Protein AF-A0A7W1APU7-F1 (afdb_monomer_lite)

Structure (mmCIF, N/CA/C/O backbone):
data_AF-A0A7W1APU7-F1
#
_entry.id   AF-A0A7W1APU7-F1
#
loop_
_atom_site.group_PDB
_atom_site.id
_atom_site.type_symbol
_atom_site.label_atom_id
_atom_site.label_alt_id
_atom_site.label_comp_id
_atom_site.label_asym_id
_atom_site.label_entity_id
_atom_site.label_seq_id
_atom_site.pdbx_PDB_ins_code
_atom_site.Cartn_x
_atom_site.Cartn_y
_atom_site.Cartn_z
_atom_site.occupancy
_atom_site.B_iso_or_equiv
_atom_site.auth_seq_id
_atom_site.auth_comp_id
_atom_site.auth_asym_id
_atom_site.auth_atom_id
_atom_site.pdbx_PDB_model_num
ATOM 1 N N . THR A 1 1 ? -21.336 -10.350 -7.969 1.00 40.56 1 THR A N 1
ATOM 2 C CA . THR A 1 1 ? -19.886 -10.141 -8.127 1.00 40.56 1 THR A CA 1
ATOM 3 C C . THR A 1 1 ? -19.342 -9.948 -6.735 1.00 40.56 1 THR A C 1
ATOM 5 O O . THR A 1 1 ? -19.760 -9.001 -6.082 1.00 40.56 1 THR A O 1
ATOM 8 N N . GLU A 1 2 ? -18.568 -10.897 -6.208 1.00 47.59 2 GLU A N 1
ATOM 9 C CA . GLU A 1 2 ? -17.884 -10.678 -4.927 1.00 47.59 2 GLU A CA 1
ATOM 10 C C . GLU A 1 2 ? -16.915 -9.515 -5.140 1.00 47.59 2 GLU A C 1
ATOM 12 O O . GLU A 1 2 ? -16.011 -9.612 -5.967 1.00 47.59 2 GLU A O 1
ATOM 17 N N . LEU A 1 3 ? -17.172 -8.385 -4.478 1.00 67.06 3 LEU A N 1
ATOM 18 C CA . LEU A 1 3 ? -16.248 -7.259 -4.493 1.00 67.06 3 LEU A CA 1
ATOM 19 C C . LEU A 1 3 ? -14.927 -7.726 -3.883 1.00 67.06 3 LEU A C 1
ATOM 21 O O . LEU A 1 3 ? -14.914 -8.321 -2.803 1.00 67.06 3 LEU A O 1
ATOM 25 N N . LEU A 1 4 ? -13.824 -7.454 -4.581 1.00 84.56 4 LEU A N 1
ATOM 26 C CA . LEU A 1 4 ? -12.490 -7.687 -4.050 1.00 84.56 4 LEU A CA 1
ATOM 27 C C . LEU A 1 4 ? -12.357 -6.996 -2.684 1.00 84.56 4 LEU A C 1
ATOM 29 O O . LEU A 1 4 ? -12.832 -5.874 -2.497 1.00 84.56 4 LEU A O 1
ATOM 33 N N . TYR A 1 5 ? -11.718 -7.678 -1.730 1.00 92.69 5 TYR A N 1
ATOM 34 C CA . TYR A 1 5 ? -11.414 -7.125 -0.411 1.00 92.69 5 TYR A CA 1
ATOM 35 C C . TYR A 1 5 ? -10.770 -5.741 -0.554 1.00 92.69 5 TYR A C 1
ATOM 37 O O . TYR A 1 5 ? -9.733 -5.626 -1.195 1.00 92.69 5 TYR A O 1
ATOM 45 N N . SER A 1 6 ? -11.372 -4.707 0.042 1.00 94.50 6 SER A N 1
ATOM 46 C CA . SER A 1 6 ? -10.945 -3.308 -0.112 1.00 94.50 6 SER A CA 1
ATOM 47 C C . SER A 1 6 ? -9.822 -2.895 0.838 1.00 94.50 6 SER A C 1
ATOM 49 O O . SER A 1 6 ? -9.217 -1.837 0.649 1.00 94.50 6 SER A O 1
ATOM 51 N N . GLY A 1 7 ? -9.553 -3.692 1.880 1.00 96.44 7 GLY A N 1
ATOM 52 C CA . GLY A 1 7 ? -8.625 -3.313 2.947 1.00 96.44 7 GLY A CA 1
ATOM 53 C C . GLY A 1 7 ? -9.221 -2.394 4.011 1.00 96.44 7 GLY A C 1
ATOM 54 O O . GLY A 1 7 ? -8.543 -2.039 4.976 1.00 96.44 7 GLY A O 1
ATOM 55 N N . THR A 1 8 ? -10.476 -1.988 3.830 1.00 96.56 8 THR A N 1
ATOM 56 C CA . THR A 1 8 ? -11.151 -0.992 4.656 1.00 96.56 8 THR A CA 1
ATOM 57 C C . THR A 1 8 ? -12.550 -1.461 5.025 1.00 96.56 8 THR A C 1
ATOM 59 O O . THR A 1 8 ? -13.217 -2.147 4.250 1.00 96.56 8 THR A O 1
ATOM 62 N N . ARG A 1 9 ? -13.021 -1.059 6.203 1.00 96.44 9 ARG A N 1
ATOM 63 C CA . ARG A 1 9 ? -14.369 -1.350 6.677 1.00 96.44 9 ARG A CA 1
ATOM 64 C C . ARG A 1 9 ? -14.976 -0.147 7.372 1.00 96.44 9 ARG A C 1
ATOM 66 O O . ARG A 1 9 ? -14.415 0.381 8.333 1.00 96.44 9 ARG A O 1
ATOM 73 N N . GLU A 1 10 ? -16.161 0.223 6.909 1.00 96.12 10 GLU A N 1
ATOM 74 C CA . GLU A 1 10 ? -17.022 1.160 7.614 1.00 96.12 10 GLU A CA 1
ATOM 75 C C . GLU A 1 10 ? -17.604 0.500 8.857 1.00 96.12 10 GLU A C 1
ATOM 77 O O . GLU A 1 10 ? -18.174 -0.593 8.800 1.00 96.12 10 GLU A O 1
ATOM 82 N N . LEU A 1 11 ? -17.461 1.167 9.991 1.00 95.88 11 LEU A N 1
ATOM 83 C CA . LEU A 1 11 ? -18.100 0.773 11.230 1.00 95.88 11 LEU A CA 1
ATOM 84 C C . LEU A 1 11 ? -19.507 1.361 11.287 1.00 95.88 11 LEU A C 1
ATOM 86 O O . LEU A 1 11 ? -19.757 2.486 10.860 1.00 95.88 11 LEU A O 1
ATOM 90 N N . THR A 1 12 ? -20.434 0.606 11.865 1.00 93.19 12 THR A N 1
ATOM 91 C CA . THR A 1 12 ? -21.800 1.076 12.084 1.00 93.19 12 THR A CA 1
ATOM 92 C C . THR A 1 12 ? -21.844 2.148 13.176 1.00 93.19 12 THR A C 1
ATOM 94 O O . THR A 1 12 ? -21.006 2.183 14.077 1.00 93.19 12 THR A O 1
ATOM 97 N N . ALA A 1 13 ? -22.856 3.019 13.141 1.00 90.62 13 ALA A N 1
ATOM 98 C CA . ALA A 1 13 ? -22.996 4.111 14.110 1.00 90.62 13 ALA A CA 1
ATOM 99 C C . ALA A 1 13 ? -23.086 3.639 15.579 1.00 90.62 13 ALA A C 1
ATOM 101 O O . ALA A 1 13 ? -22.660 4.370 16.478 1.00 90.62 13 ALA A O 1
ATOM 102 N N . ASP A 1 14 ? -23.592 2.421 15.793 1.00 90.94 14 AS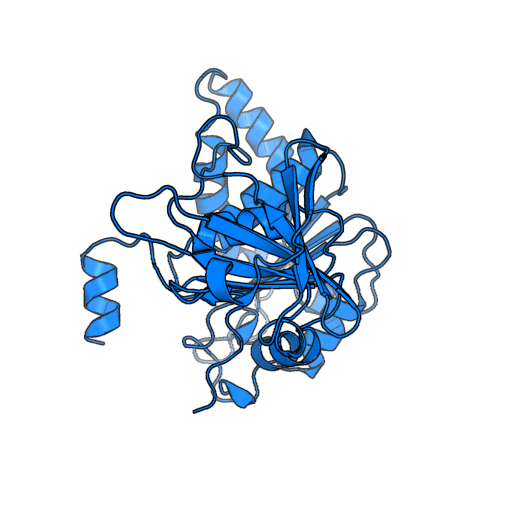P A N 1
ATOM 103 C CA . ASP A 1 14 ? -23.741 1.727 17.081 1.00 90.94 14 ASP A CA 1
ATOM 104 C C . ASP A 1 14 ? -22.519 0.859 17.453 1.00 90.94 14 ASP A C 1
ATOM 106 O O . ASP A 1 14 ? -22.588 0.011 18.348 1.00 90.94 14 ASP A O 1
ATOM 110 N N . PHE A 1 15 ? -21.386 1.033 16.761 1.00 93.12 15 PHE A N 1
ATOM 111 C CA . PHE A 1 15 ? -20.172 0.250 16.989 1.00 93.12 15 PHE A CA 1
ATOM 112 C C . PHE A 1 15 ? -19.740 0.271 18.459 1.00 93.12 15 PHE A C 1
ATOM 114 O O . PHE A 1 15 ? -19.523 -0.792 19.046 1.00 93.12 15 PHE A O 1
ATOM 121 N N . TRP A 1 16 ? -19.672 1.459 19.065 1.00 92.12 16 TRP A N 1
ATOM 122 C CA . TRP A 1 16 ? -19.268 1.616 20.462 1.00 92.12 16 TRP A CA 1
ATOM 123 C C . TRP A 1 16 ? -20.297 1.048 21.444 1.00 92.12 16 TRP A C 1
ATOM 125 O O . TRP A 1 16 ? -19.901 0.511 22.473 1.00 92.12 16 TRP A O 1
ATOM 135 N N . ASP A 1 17 ? -21.587 1.047 21.105 1.00 90.62 17 ASP A N 1
ATOM 136 C CA . ASP A 1 17 ? -22.623 0.432 21.945 1.00 90.62 17 ASP A CA 1
ATOM 137 C C . ASP A 1 17 ? -22.464 -1.096 21.991 1.00 90.62 17 ASP A C 1
ATOM 139 O O . ASP A 1 17 ? -22.604 -1.727 23.040 1.00 90.62 17 ASP A O 1
ATOM 143 N N . LYS A 1 18 ? -22.109 -1.702 20.850 1.00 90.00 18 LYS A N 1
ATOM 144 C CA . LYS A 1 18 ? -21.926 -3.156 20.708 1.00 90.00 18 LYS A CA 1
ATOM 145 C C . LYS A 1 18 ? -20.576 -3.678 21.203 1.00 90.00 18 LYS A C 1
ATOM 147 O O . LYS A 1 18 ? -20.488 -4.860 21.531 1.00 90.00 18 LYS A O 1
ATOM 152 N N . HIS A 1 19 ? -19.541 -2.836 21.228 1.00 91.44 19 HIS A N 1
ATOM 153 C CA . HIS A 1 19 ? -18.152 -3.255 21.483 1.00 91.44 19 HIS A CA 1
ATOM 154 C C . HIS A 1 19 ? -17.482 -2.531 22.662 1.00 91.44 19 HIS A C 1
ATOM 156 O O . HIS A 1 19 ? -16.390 -2.915 23.075 1.00 91.44 19 HIS A O 1
ATOM 162 N N . GLY A 1 20 ? -18.114 -1.494 23.221 1.00 83.81 20 GLY A N 1
ATOM 163 C CA . GLY A 1 20 ? -17.543 -0.665 24.286 1.00 83.81 20 GLY A CA 1
ATOM 164 C C . GLY A 1 20 ? -17.620 -1.285 25.683 1.00 83.81 20 GLY A C 1
ATOM 165 O O . GLY A 1 20 ? -16.878 -0.885 26.580 1.00 83.81 20 GLY A O 1
ATOM 166 N N . LYS A 1 21 ? -18.489 -2.283 25.902 1.00 89.12 21 LYS A N 1
ATOM 167 C CA . LYS A 1 21 ? -18.625 -2.927 27.216 1.00 89.12 21 LYS A CA 1
ATOM 168 C C . LYS A 1 21 ? -17.354 -3.705 27.569 1.00 89.12 21 LYS A C 1
ATOM 170 O O . LYS A 1 21 ? -17.052 -4.717 26.945 1.00 89.12 21 LYS A O 1
ATOM 175 N N . GLY A 1 22 ? -16.655 -3.262 28.616 1.00 86.69 22 GLY A N 1
ATOM 176 C CA . GLY A 1 22 ? -15.386 -3.864 29.043 1.00 86.69 22 GLY A CA 1
ATOM 177 C C . GLY A 1 22 ? -14.212 -3.535 28.118 1.00 86.69 22 GLY A C 1
ATOM 178 O O . GLY A 1 22 ? -13.199 -4.223 28.169 1.00 86.69 22 GLY A O 1
ATOM 179 N N . MET A 1 23 ? -14.356 -2.516 27.266 1.00 94.50 23 MET A N 1
ATOM 180 C CA . MET A 1 23 ? -13.270 -2.024 26.431 1.00 94.50 23 MET A CA 1
ATOM 181 C C . MET A 1 23 ? -12.201 -1.351 27.294 1.00 94.50 23 MET A C 1
ATOM 183 O O . MET A 1 23 ? -12.506 -0.532 28.160 1.00 94.50 23 MET A O 1
ATOM 187 N N . GLU A 1 24 ? -10.943 -1.651 26.997 1.00 96.19 24 GLU A N 1
ATOM 188 C CA . GLU A 1 24 ? -9.790 -0.973 27.581 1.00 96.19 24 GLU A CA 1
ATOM 189 C C . GLU A 1 24 ? -9.182 -0.026 26.547 1.00 96.19 24 GLU A C 1
ATOM 191 O O . GLU A 1 24 ? -9.058 -0.383 25.373 1.00 96.19 24 GLU A O 1
ATOM 196 N N . SER A 1 25 ? -8.764 1.164 26.981 1.00 96.75 25 SER A N 1
ATOM 197 C CA . SER A 1 25 ? -8.042 2.112 26.132 1.00 96.75 25 SER A CA 1
ATOM 198 C C . SER A 1 25 ? -6.825 2.687 26.836 1.00 96.75 25 SER A C 1
ATOM 200 O O . SER A 1 25 ? -6.916 3.080 28.000 1.00 96.75 25 SER A O 1
ATOM 202 N N . TRP A 1 26 ? -5.705 2.790 26.128 1.00 97.81 26 TRP A N 1
ATOM 203 C CA . TRP A 1 26 ? -4.481 3.409 26.639 1.00 97.81 26 TRP A CA 1
ATOM 204 C C . TRP A 1 26 ? -3.701 4.085 25.514 1.00 97.81 26 TRP A C 1
ATOM 206 O O . TRP A 1 26 ? -3.917 3.801 24.337 1.00 97.81 26 TRP A O 1
ATOM 216 N N . GLN A 1 27 ? -2.781 4.981 25.870 1.00 97.00 27 GLN A N 1
ATOM 217 C CA . GLN A 1 27 ? -1.882 5.626 24.916 1.00 97.00 27 GLN A CA 1
ATOM 218 C C . GLN A 1 27 ? -0.479 5.032 25.013 1.00 97.00 27 GLN A C 1
ATOM 220 O O . GLN A 1 27 ? 0.053 4.846 26.106 1.00 97.00 27 GLN A O 1
ATOM 225 N N . GLN A 1 28 ? 0.131 4.752 23.865 1.00 94.12 28 GLN A N 1
ATOM 226 C CA . GLN A 1 28 ? 1.506 4.274 23.775 1.00 94.12 28 GLN A CA 1
ATOM 227 C C . GLN A 1 28 ? 2.119 4.707 22.441 1.00 94.12 28 GLN A C 1
ATOM 229 O O . GLN A 1 28 ? 1.515 4.538 21.385 1.00 94.12 28 GLN A O 1
ATOM 234 N N . GLY A 1 29 ? 3.323 5.287 22.478 1.00 87.81 29 GLY A N 1
ATOM 235 C CA . GLY A 1 29 ? 4.055 5.666 21.261 1.00 87.81 29 GLY A CA 1
ATOM 236 C C . GLY A 1 29 ? 3.333 6.683 20.366 1.00 87.81 29 GLY A C 1
ATOM 237 O O . GLY A 1 29 ? 3.506 6.642 19.156 1.00 87.81 29 GLY A O 1
ATOM 238 N N . GLY A 1 30 ? 2.496 7.561 20.932 1.00 88.31 30 GLY A N 1
ATOM 239 C CA . GLY A 1 30 ? 1.711 8.537 20.160 1.00 88.31 30 GLY A CA 1
ATOM 240 C C . GLY A 1 30 ? 0.443 7.972 19.507 1.00 88.31 30 GLY A C 1
ATOM 241 O O . GLY A 1 30 ? -0.241 8.700 18.794 1.00 88.31 30 GLY A O 1
ATOM 242 N N . HIS A 1 31 ? 0.107 6.709 19.775 1.00 93.81 31 HIS A N 1
ATOM 243 C CA . HIS A 1 31 ? -1.127 6.067 19.331 1.00 93.81 31 HIS A CA 1
ATOM 244 C C . HIS A 1 31 ? -2.034 5.764 20.522 1.00 93.81 31 HIS A C 1
ATOM 246 O O . HIS A 1 31 ? -1.556 5.438 21.612 1.00 93.81 31 HIS A O 1
ATOM 252 N N . THR A 1 32 ? -3.344 5.816 20.300 1.00 97.00 32 THR A N 1
ATOM 253 C CA . THR A 1 32 ? -4.332 5.274 21.231 1.00 97.00 32 THR A CA 1
ATOM 254 C C . THR A 1 32 ? -4.666 3.850 20.810 1.00 97.00 32 THR A C 1
ATOM 256 O O . THR A 1 32 ? -4.951 3.583 19.642 1.00 97.00 32 THR A O 1
ATOM 259 N N . TYR A 1 33 ? -4.631 2.933 21.764 1.00 98.12 33 TYR A N 1
ATOM 260 C CA . TYR A 1 33 ? -4.998 1.540 21.581 1.00 98.12 33 TYR A CA 1
ATOM 261 C C . TYR A 1 33 ? -6.356 1.278 22.209 1.00 98.12 33 TYR A C 1
ATOM 263 O O . TYR A 1 33 ? -6.670 1.837 23.259 1.00 98.12 33 TYR A O 1
ATOM 271 N N . TYR A 1 34 ? -7.134 0.407 21.573 1.00 97.69 34 TYR A N 1
ATOM 272 C CA . TYR A 1 34 ? -8.423 -0.056 22.070 1.00 97.69 34 TYR A CA 1
ATOM 273 C C . TYR A 1 34 ? -8.443 -1.576 22.044 1.00 97.69 34 TYR A C 1
ATOM 275 O O . TYR A 1 34 ? -8.361 -2.180 20.975 1.00 97.69 34 TYR A O 1
ATOM 283 N N . ARG A 1 35 ? -8.570 -2.202 23.210 1.00 97.50 35 ARG A N 1
ATOM 284 C CA . ARG A 1 35 ? -8.853 -3.632 23.315 1.00 97.50 35 ARG A CA 1
ATOM 285 C C . ARG A 1 35 ? -10.349 -3.791 23.517 1.00 97.50 35 ARG A C 1
ATOM 287 O O . ARG A 1 35 ? -10.883 -3.341 24.527 1.00 97.50 35 ARG A O 1
ATOM 294 N N . LEU A 1 36 ? -11.018 -4.413 22.555 1.00 95.62 36 LEU A N 1
ATOM 295 C CA . LEU A 1 36 ? -12.470 -4.571 22.559 1.00 95.62 36 LEU A CA 1
ATOM 296 C C . LEU A 1 36 ? -12.878 -6.015 22.311 1.00 95.62 36 LEU A C 1
ATOM 298 O O . LEU A 1 36 ? -12.138 -6.791 21.707 1.00 95.62 36 LEU A O 1
ATOM 302 N N . ASN A 1 37 ? -14.083 -6.356 22.757 1.00 94.81 37 ASN A N 1
ATOM 303 C CA . ASN A 1 37 ? -14.733 -7.626 22.471 1.00 94.81 37 ASN A CA 1
ATOM 304 C C . ASN A 1 37 ? -16.052 -7.364 21.745 1.00 94.81 37 ASN A C 1
ATOM 306 O O . ASN A 1 37 ? -16.732 -6.383 22.040 1.00 94.81 37 ASN A O 1
ATOM 310 N N . GLY A 1 38 ? -16.440 -8.233 20.815 1.00 91.75 38 GLY A N 1
ATOM 311 C CA . GLY A 1 38 ? -17.792 -8.168 20.276 1.00 91.75 38 GLY A CA 1
ATOM 312 C C . GLY A 1 38 ? -18.030 -8.985 19.012 1.00 91.75 38 GLY A C 1
ATOM 313 O O . GLY A 1 38 ? -17.139 -9.690 18.533 1.00 91.75 38 GLY A O 1
ATOM 314 N N . PRO A 1 39 ? -19.260 -8.923 18.476 1.00 91.69 39 PRO A N 1
ATOM 315 C CA . PRO A 1 39 ? -19.702 -9.781 17.382 1.00 91.69 39 PRO A CA 1
ATOM 316 C C . PRO A 1 39 ? -18.993 -9.498 16.052 1.00 91.69 39 PRO A C 1
ATOM 318 O O . PRO A 1 39 ? -18.940 -10.392 15.213 1.00 91.69 39 PRO A O 1
ATOM 321 N N . LEU A 1 40 ? -18.434 -8.296 15.855 1.00 93.69 40 LEU A N 1
ATOM 322 C CA . LEU A 1 40 ? -17.695 -7.958 14.635 1.00 93.69 40 LEU A CA 1
ATOM 323 C C . LEU A 1 40 ? -16.317 -8.631 14.586 1.00 93.69 40 LEU A C 1
ATOM 325 O O . LEU A 1 40 ? -15.848 -8.973 13.502 1.00 93.69 40 LEU A O 1
ATOM 329 N N . VAL A 1 41 ? -15.687 -8.841 15.748 1.00 95.12 41 VAL A N 1
ATOM 330 C CA . VAL A 1 41 ? -14.277 -9.248 15.862 1.00 95.12 41 VAL A CA 1
ATOM 331 C C . VAL A 1 41 ? -13.921 -10.492 15.041 1.00 95.12 41 VAL A C 1
ATOM 333 O O . VAL A 1 41 ? -12.933 -10.422 14.314 1.00 95.12 41 VAL A O 1
ATOM 336 N N . PRO A 1 42 ? -14.701 -11.593 15.057 1.00 94.50 42 PRO A N 1
ATOM 337 C CA . PRO A 1 42 ? -14.355 -12.794 14.291 1.00 94.50 42 PRO A CA 1
ATOM 338 C C . PRO A 1 42 ? -14.318 -12.596 12.770 1.00 94.50 42 PRO A C 1
ATOM 340 O O . PRO A 1 42 ? -13.798 -13.451 12.063 1.00 94.50 42 PRO A O 1
ATOM 343 N N . SER A 1 43 ? -14.903 -11.507 12.264 1.00 94.81 43 SER A N 1
ATOM 344 C CA . SER A 1 43 ? -14.918 -11.175 10.836 1.00 94.81 43 SER A CA 1
ATOM 345 C C . SER A 1 43 ? -13.849 -10.160 10.431 1.00 94.81 43 SER A C 1
ATOM 347 O O . SER A 1 43 ? -13.751 -9.847 9.245 1.00 94.81 43 SER A O 1
ATOM 349 N N . LEU A 1 44 ? -13.106 -9.601 11.391 1.00 96.81 44 LEU A N 1
ATOM 350 C CA . LEU A 1 44 ? -12.035 -8.646 11.124 1.00 96.81 44 LEU A CA 1
ATOM 351 C C . LEU A 1 44 ? -10.798 -9.357 10.573 1.00 96.81 44 LEU A C 1
ATOM 353 O O . LEU A 1 44 ? -10.572 -10.539 10.836 1.00 96.81 44 LEU A O 1
ATOM 357 N N . LEU A 1 45 ? -9.972 -8.614 9.846 1.00 97.31 45 LEU A N 1
ATOM 358 C CA . LEU A 1 45 ? -8.677 -9.083 9.357 1.00 97.31 45 LEU A CA 1
ATOM 359 C C . LEU A 1 45 ? -7.546 -8.230 9.934 1.00 97.31 45 LEU A C 1
ATOM 361 O O . LEU A 1 45 ? -7.713 -7.036 10.170 1.00 97.31 45 LEU A O 1
ATOM 365 N N . LEU A 1 46 ? -6.372 -8.831 10.151 1.00 97.94 46 LEU A N 1
ATOM 366 C CA . LEU A 1 46 ? -5.182 -8.068 10.535 1.00 97.94 46 LEU A CA 1
ATOM 367 C C . LEU A 1 46 ? -4.848 -7.025 9.463 1.00 97.94 46 LEU A C 1
ATOM 369 O O . LEU A 1 46 ? -4.988 -7.288 8.267 1.00 97.94 46 LEU A O 1
ATOM 373 N N . ASN A 1 47 ? -4.408 -5.851 9.917 1.00 97.88 47 ASN A N 1
ATOM 374 C CA . ASN A 1 47 ? -4.131 -4.668 9.100 1.00 97.88 47 ASN A CA 1
ATOM 375 C C . ASN A 1 47 ? -5.334 -4.122 8.303 1.00 97.88 47 ASN A C 1
ATOM 377 O O . ASN A 1 47 ? -5.150 -3.223 7.484 1.00 97.88 47 ASN A O 1
ATOM 381 N N . GLU A 1 48 ? -6.559 -4.599 8.547 1.00 98.31 48 GLU A N 1
ATOM 382 C CA . GLU A 1 48 ? -7.779 -3.959 8.044 1.00 98.31 48 GLU A CA 1
ATOM 383 C C . GLU A 1 48 ? -7.931 -2.575 8.686 1.00 98.31 48 GLU A C 1
ATOM 385 O O . GLU A 1 48 ? -7.749 -2.410 9.899 1.00 98.31 48 GLU A O 1
ATOM 390 N N . PHE A 1 49 ? -8.253 -1.567 7.876 1.00 98.44 49 PHE A N 1
ATOM 391 C CA . PHE A 1 49 ? -8.560 -0.234 8.379 1.00 98.44 49 PHE A CA 1
ATOM 392 C C . PHE A 1 49 ? -10.037 -0.109 8.704 1.00 98.44 49 PHE A C 1
ATOM 394 O O . PHE A 1 49 ? -10.897 -0.361 7.865 1.00 98.44 49 PHE A O 1
ATOM 401 N N . LEU A 1 50 ? -10.325 0.344 9.913 1.00 98.19 50 LEU A N 1
ATOM 402 C CA . LEU A 1 50 ? -11.672 0.600 10.387 1.00 98.19 50 LEU A CA 1
ATOM 403 C C . LEU A 1 50 ? -11.905 2.103 10.412 1.00 98.19 50 LEU A C 1
ATOM 405 O O . LEU A 1 50 ? -11.052 2.852 10.901 1.00 98.19 50 LEU A O 1
ATOM 409 N N . TYR A 1 51 ? -13.054 2.539 9.906 1.00 97.56 51 TYR A N 1
ATOM 410 C CA . TYR A 1 51 ? -13.433 3.943 9.946 1.00 97.56 51 TYR A CA 1
ATOM 411 C C . TYR A 1 51 ? -14.861 4.145 10.427 1.00 97.56 51 TYR A C 1
ATOM 413 O O . TYR A 1 51 ? -15.755 3.371 10.100 1.00 97.56 51 TYR A O 1
ATOM 421 N N . LEU A 1 52 ? -15.067 5.207 11.197 1.00 96.44 52 LEU A N 1
ATOM 422 C CA . LEU A 1 52 ? -16.376 5.688 11.607 1.00 96.44 52 LEU A CA 1
ATOM 423 C C . LEU A 1 52 ? -16.400 7.204 11.432 1.00 96.44 52 LEU A C 1
ATOM 425 O O . LEU A 1 52 ? -15.639 7.922 12.080 1.00 96.44 52 LEU A O 1
ATOM 429 N N . GLU A 1 53 ? -17.279 7.676 10.560 1.00 93.75 53 GLU A N 1
ATOM 430 C CA . GLU A 1 53 ? -17.468 9.092 10.264 1.00 93.75 53 GLU A CA 1
ATOM 431 C C . GLU A 1 53 ? -18.911 9.449 10.610 1.00 93.75 53 GLU A C 1
ATOM 433 O O . GLU A 1 53 ? -19.853 8.982 9.973 1.00 93.75 53 GLU A O 1
ATOM 438 N N . LYS A 1 54 ? -19.094 10.251 11.658 1.00 90.31 54 LYS A N 1
ATOM 439 C CA . LYS A 1 54 ? -20.400 10.787 12.039 1.00 90.31 54 LYS A CA 1
ATOM 440 C C . LYS A 1 54 ? -20.424 12.273 11.733 1.00 90.31 54 LYS A C 1
ATOM 442 O O . LYS A 1 54 ? -19.414 12.964 11.853 1.00 90.31 54 LYS A O 1
ATOM 447 N N . LYS A 1 55 ? -21.589 12.763 11.319 1.00 87.44 55 LYS A N 1
ATOM 448 C CA . LYS A 1 55 ? -21.784 14.191 11.089 1.00 87.44 55 LYS A CA 1
ATOM 449 C C . LYS A 1 55 ? -21.508 14.942 12.398 1.00 87.44 55 LYS A C 1
ATOM 451 O O . LYS A 1 55 ? -22.019 14.540 13.436 1.00 87.44 55 LYS A O 1
ATOM 456 N N . ASP A 1 56 ? -20.710 16.003 12.320 1.00 87.94 56 ASP A N 1
ATOM 457 C CA . ASP A 1 56 ? -20.364 16.884 13.446 1.00 87.94 56 ASP A CA 1
ATOM 458 C C . ASP A 1 56 ? -19.525 16.233 14.576 1.00 87.94 56 ASP A C 1
ATOM 460 O O . ASP A 1 56 ? -19.321 16.848 15.622 1.00 87.94 56 ASP A O 1
ATOM 464 N N . GLU A 1 57 ? -18.966 15.035 14.361 1.00 89.69 57 GLU A N 1
ATOM 465 C CA . GLU A 1 57 ? -18.014 14.387 15.276 1.00 89.69 57 GLU A CA 1
ATOM 466 C C . GLU A 1 57 ? -16.645 14.190 14.606 1.00 89.69 57 GLU A C 1
ATOM 468 O O . GLU A 1 57 ? -16.531 14.074 13.384 1.00 89.69 57 GLU A O 1
ATOM 473 N N . ALA A 1 58 ? -15.581 14.130 15.413 1.00 89.12 58 ALA A N 1
ATOM 474 C CA . ALA A 1 58 ? -14.257 13.789 14.901 1.00 89.12 58 ALA A CA 1
ATOM 475 C C . ALA A 1 58 ? -14.259 12.346 14.359 1.00 89.12 58 ALA A C 1
ATOM 477 O O . ALA A 1 58 ? -14.759 11.444 15.039 1.00 89.12 58 ALA A O 1
ATOM 478 N N . PRO A 1 59 ? -13.693 12.098 13.164 1.00 93.94 59 PRO A N 1
ATOM 479 C CA . PRO A 1 59 ? -13.685 10.763 12.594 1.00 93.94 59 PRO A CA 1
ATOM 480 C C . PRO A 1 59 ? -12.796 9.831 13.418 1.00 93.94 59 PRO A C 1
ATOM 482 O O . PRO A 1 59 ? -11.713 10.206 13.873 1.00 93.94 59 PRO A O 1
ATOM 485 N N . PHE A 1 60 ? -13.233 8.586 13.573 1.00 96.00 60 PHE A N 1
ATOM 486 C CA . PHE A 1 60 ? -12.425 7.537 14.177 1.00 96.00 60 PHE A CA 1
ATOM 487 C C . PHE A 1 60 ? -11.807 6.678 13.081 1.00 96.00 60 PHE A C 1
ATOM 489 O O . PHE A 1 60 ? -12.527 6.024 12.328 1.00 96.00 60 PHE A O 1
ATOM 496 N N . TYR A 1 61 ? -10.475 6.655 13.023 1.00 98.00 61 TYR A N 1
ATOM 497 C CA . TYR A 1 61 ? -9.710 5.785 12.136 1.00 98.00 61 TYR A CA 1
ATOM 498 C C . TYR A 1 61 ? -8.759 4.910 12.942 1.00 98.00 61 TYR A C 1
ATOM 500 O O . TYR A 1 61 ? -7.945 5.412 13.725 1.00 98.00 61 TYR A O 1
ATOM 508 N N . ALA A 1 62 ? -8.816 3.605 12.705 1.00 98.06 62 ALA A N 1
ATOM 509 C CA . ALA A 1 62 ? -7.949 2.643 13.363 1.00 98.06 62 ALA A CA 1
ATOM 510 C C . ALA A 1 62 ? -7.528 1.518 12.419 1.00 98.06 62 ALA A C 1
ATOM 512 O O . ALA A 1 62 ? -8.120 1.309 11.364 1.00 98.06 62 ALA A O 1
ATOM 513 N N . THR A 1 63 ? -6.503 0.775 12.815 1.00 98.19 63 THR A N 1
ATOM 514 C CA . THR A 1 63 ? -6.103 -0.476 12.168 1.00 98.19 63 THR A CA 1
ATOM 515 C C . THR A 1 63 ? -6.178 -1.625 13.166 1.00 98.19 63 THR A C 1
ATOM 517 O O . THR A 1 63 ? -5.908 -1.440 14.358 1.00 98.19 63 THR A O 1
ATOM 520 N N . VAL A 1 64 ? -6.553 -2.807 12.685 1.00 98.19 64 VAL A N 1
ATOM 521 C CA . VAL A 1 64 ? -6.585 -4.036 13.483 1.00 98.19 64 VAL A CA 1
ATOM 522 C C . VAL A 1 64 ? -5.161 -4.566 13.658 1.00 98.19 64 VAL A C 1
ATOM 524 O O . VAL A 1 64 ? -4.509 -4.949 12.687 1.00 98.19 64 VAL A O 1
ATOM 527 N N . LYS A 1 65 ? -4.674 -4.595 14.902 1.00 97.50 65 LYS A N 1
ATOM 528 C CA . LYS A 1 65 ? -3.319 -5.044 15.259 1.00 97.50 65 LYS A CA 1
ATOM 529 C C . LYS A 1 65 ? -3.266 -6.505 15.682 1.00 97.50 65 LYS A C 1
ATOM 531 O O . LYS A 1 65 ? -2.340 -7.209 15.299 1.00 97.50 65 LYS A O 1
ATOM 536 N N . GLU A 1 66 ? -4.255 -6.962 16.445 1.00 97.06 66 GLU A N 1
ATOM 537 C CA . GLU A 1 66 ? -4.319 -8.339 16.945 1.00 97.06 66 GLU A CA 1
ATOM 538 C C . GLU A 1 66 ? -5.764 -8.830 16.988 1.00 97.06 66 GLU A C 1
ATOM 540 O O . GLU A 1 66 ? -6.688 -8.049 17.230 1.00 97.06 66 GLU A O 1
ATOM 545 N N .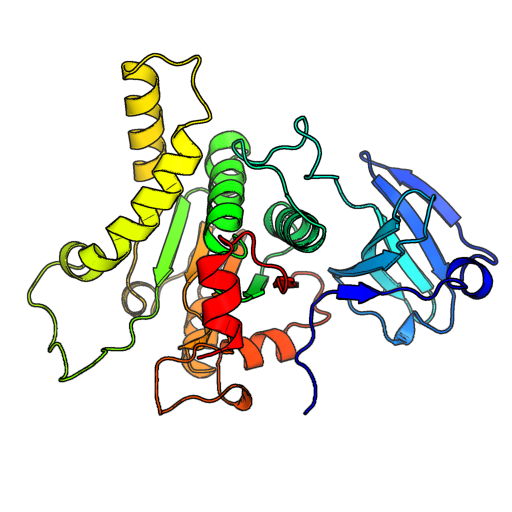 ILE A 1 67 ? -5.952 -10.138 16.798 1.00 96.75 67 ILE A N 1
ATOM 546 C CA . ILE A 1 67 ? -7.238 -10.824 16.946 1.00 96.75 67 ILE A CA 1
ATOM 547 C C . ILE A 1 67 ? -7.005 -12.094 17.769 1.00 96.75 67 ILE A C 1
ATOM 549 O O . ILE A 1 67 ? -6.201 -12.946 17.396 1.00 96.75 67 ILE A O 1
ATOM 553 N N . ALA A 1 68 ? -7.734 -12.235 18.875 1.00 94.62 68 ALA A N 1
ATOM 554 C CA . ALA A 1 68 ? -7.713 -13.401 19.752 1.00 94.62 68 ALA A CA 1
ATOM 555 C C . ALA A 1 68 ? -9.152 -13.816 20.101 1.00 94.62 68 ALA A C 1
ATOM 557 O O . ALA A 1 68 ? -9.790 -13.276 21.010 1.00 94.62 68 ALA A O 1
ATOM 558 N N . GLY A 1 69 ? -9.692 -14.779 19.350 1.00 92.25 69 GLY A N 1
ATOM 559 C CA . GLY A 1 69 ? -11.070 -15.243 19.510 1.00 92.25 69 GLY A CA 1
ATOM 560 C C . GLY A 1 69 ? -12.083 -14.134 19.215 1.00 92.25 69 GLY A C 1
ATOM 561 O O . GLY A 1 69 ? -12.278 -13.758 18.065 1.00 92.25 69 GLY A O 1
ATOM 562 N N . LYS A 1 70 ? -12.746 -13.622 20.258 1.00 94.44 70 LYS A N 1
ATOM 563 C CA . LYS A 1 70 ? -13.714 -12.512 20.155 1.00 94.44 70 LYS A CA 1
ATOM 564 C C . LYS A 1 70 ? -13.144 -11.162 20.588 1.00 94.44 70 LYS A C 1
ATOM 566 O O . LYS A 1 70 ? -13.897 -10.194 20.644 1.00 94.44 70 LYS A O 1
ATOM 571 N N . THR A 1 71 ? -11.853 -11.101 20.899 1.00 96.31 71 THR A N 1
ATOM 572 C CA . THR A 1 71 ? -11.164 -9.881 21.325 1.00 96.31 71 THR A CA 1
ATOM 573 C C . THR A 1 71 ? -10.248 -9.379 20.213 1.00 96.31 71 THR A C 1
ATOM 575 O O . THR A 1 71 ? -9.526 -10.172 19.612 1.00 96.31 71 THR A O 1
ATOM 578 N N . ALA A 1 72 ? -10.279 -8.078 19.937 1.00 97.56 72 ALA A N 1
ATOM 579 C CA . ALA A 1 72 ? -9.391 -7.418 18.986 1.00 97.56 72 ALA A CA 1
ATOM 580 C C . ALA A 1 72 ? -8.631 -6.277 19.663 1.00 97.56 72 ALA A C 1
ATOM 582 O O . ALA A 1 72 ? -9.178 -5.585 20.526 1.00 97.56 72 ALA A O 1
ATOM 583 N N . LEU A 1 73 ? -7.387 -6.070 19.237 1.00 97.94 73 LEU A N 1
ATOM 584 C CA . LEU A 1 73 ? -6.613 -4.873 19.540 1.00 97.94 73 LEU A CA 1
ATOM 585 C C . LEU A 1 73 ? -6.640 -3.949 18.326 1.00 97.94 73 LEU A C 1
ATOM 587 O O . LEU A 1 73 ? -6.165 -4.317 17.252 1.00 97.94 73 LEU A O 1
ATOM 591 N N . LEU A 1 74 ? -7.169 -2.746 18.505 1.00 98.12 74 LEU A N 1
ATOM 592 C CA . LEU A 1 74 ? -7.126 -1.674 17.521 1.00 98.12 74 LEU A CA 1
ATOM 593 C C . LEU A 1 74 ? -6.090 -0.631 17.928 1.00 98.12 74 LEU A C 1
ATOM 595 O O . LEU A 1 74 ? -5.859 -0.410 19.116 1.00 98.12 74 LEU A O 1
ATOM 599 N N . SER A 1 75 ? -5.512 0.050 16.946 1.00 98.06 75 SER A N 1
ATOM 600 C CA . SER A 1 75 ? -4.626 1.196 17.160 1.00 98.06 75 SER A CA 1
ATOM 601 C C . SER A 1 75 ? -5.031 2.348 16.248 1.00 98.06 75 SER A C 1
ATOM 603 O O . SER A 1 75 ? -5.290 2.124 15.062 1.00 98.06 75 SER A O 1
ATOM 605 N N . THR A 1 76 ? -5.101 3.567 16.783 1.00 97.88 76 THR A N 1
ATOM 606 C CA . THR A 1 76 ? -5.388 4.765 15.985 1.00 97.88 76 THR A CA 1
ATOM 607 C C . THR A 1 76 ? -4.285 5.035 14.980 1.00 97.88 76 THR A C 1
ATOM 609 O O . THR A 1 76 ? -3.102 4.798 15.236 1.00 97.88 76 THR A O 1
ATOM 612 N N . LEU A 1 77 ? -4.668 5.598 13.843 1.00 97.50 77 LEU A N 1
ATOM 613 C CA . LEU A 1 77 ? -3.725 5.914 12.777 1.00 97.50 77 LEU A CA 1
ATOM 614 C C . LEU A 1 77 ? -2.948 7.199 13.054 1.00 97.50 77 LEU A C 1
ATOM 616 O O . LEU A 1 77 ? -3.432 8.096 13.745 1.00 97.50 77 LEU A O 1
ATOM 620 N N . LYS A 1 78 ? -1.763 7.313 12.450 1.00 96.81 78 LYS A N 1
ATOM 621 C CA . LYS A 1 78 ? -1.108 8.612 12.300 1.00 96.81 78 LYS A CA 1
ATOM 622 C C . LYS A 1 78 ? -1.866 9.408 11.240 1.00 96.81 78 LYS A C 1
ATOM 624 O O . LYS A 1 78 ? -2.171 8.877 10.173 1.00 96.81 78 LYS A O 1
ATOM 629 N N . ASP A 1 79 ? -2.172 10.665 11.538 1.00 96.38 79 ASP A N 1
ATOM 630 C CA . ASP A 1 79 ? -2.882 11.548 10.616 1.00 96.38 79 ASP A CA 1
ATOM 631 C C . ASP A 1 79 ? -1.914 12.199 9.619 1.00 96.38 79 ASP A C 1
ATOM 633 O O . ASP A 1 79 ? -1.292 13.221 9.911 1.00 96.38 79 ASP A O 1
ATOM 637 N N . TYR 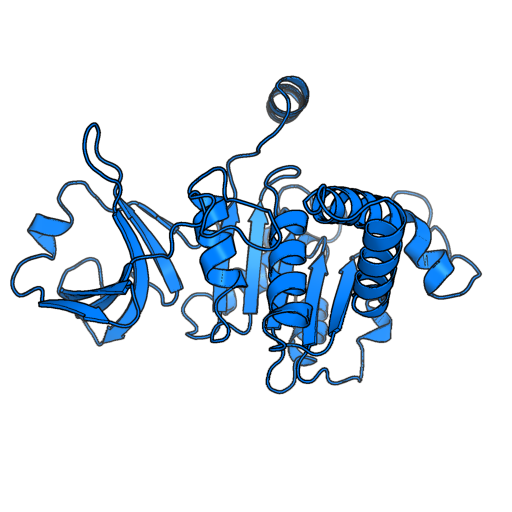A 1 80 ? -1.791 11.607 8.434 1.00 97.44 80 TYR A N 1
ATOM 638 C CA . TYR A 1 80 ? -0.989 12.127 7.328 1.00 97.44 80 TYR A CA 1
ATOM 639 C C . TYR A 1 80 ? -1.678 13.250 6.541 1.00 97.44 80 TYR A C 1
ATOM 641 O O . TYR A 1 80 ? -1.076 13.777 5.604 1.00 97.44 80 TYR A O 1
ATOM 649 N N . THR A 1 81 ? -2.911 13.639 6.887 1.00 95.25 81 THR A N 1
ATOM 650 C CA . THR A 1 81 ? -3.555 14.828 6.297 1.00 95.25 81 THR A CA 1
ATOM 651 C C . THR A 1 81 ? -2.976 16.121 6.875 1.00 95.25 81 THR A C 1
ATOM 653 O O . THR A 1 81 ? -2.964 17.166 6.223 1.00 95.25 81 THR A O 1
ATOM 656 N N . HIS A 1 82 ? -2.415 16.046 8.083 1.00 95.19 82 HIS A N 1
ATOM 657 C CA . HIS A 1 82 ? -1.797 17.176 8.754 1.00 95.19 82 HIS A CA 1
ATOM 658 C C . HIS A 1 82 ? -0.368 17.443 8.241 1.00 95.19 82 HIS A C 1
ATOM 660 O O . HIS A 1 82 ? 0.479 16.551 8.228 1.00 95.19 82 HIS A O 1
ATOM 666 N N . GLN A 1 83 ? -0.042 18.704 7.927 1.00 92.12 83 GLN A N 1
ATOM 667 C CA . GLN A 1 83 ? 1.249 19.114 7.333 1.00 92.12 83 GLN A CA 1
ATOM 668 C C . GLN A 1 83 ? 2.492 18.665 8.118 1.00 92.12 83 GLN A C 1
ATOM 670 O O . GLN A 1 83 ? 3.481 18.229 7.536 1.00 92.12 83 GLN A O 1
ATOM 675 N N . LYS A 1 84 ? 2.437 18.697 9.456 1.00 94.19 84 LYS A N 1
ATOM 676 C CA . LYS A 1 84 ? 3.531 18.212 10.330 1.00 94.19 84 LYS A CA 1
ATOM 677 C C . LYS A 1 84 ? 3.858 16.722 10.166 1.00 94.19 84 LYS A C 1
ATOM 679 O O . LYS A 1 84 ? 4.928 16.292 10.575 1.00 94.19 84 LYS A O 1
ATOM 684 N N . ASN A 1 85 ? 2.934 15.945 9.613 1.00 95.38 85 ASN A N 1
ATOM 685 C CA . ASN A 1 85 ? 3.087 14.513 9.403 1.00 95.38 85 ASN A CA 1
ATOM 686 C C . ASN A 1 85 ? 3.392 14.168 7.943 1.00 95.38 85 ASN A C 1
ATOM 688 O O . ASN A 1 85 ? 3.333 12.989 7.612 1.00 95.38 85 ASN A O 1
ATOM 692 N N . ASN A 1 86 ? 3.704 15.147 7.083 1.00 95.50 86 ASN A N 1
ATOM 693 C CA . ASN A 1 86 ? 4.002 14.895 5.675 1.00 95.50 86 ASN A CA 1
ATOM 694 C C . ASN A 1 86 ? 5.076 13.806 5.484 1.00 95.50 86 ASN A C 1
ATOM 696 O O . ASN A 1 86 ? 5.980 13.627 6.302 1.00 95.50 86 ASN A O 1
ATOM 700 N N . VAL A 1 87 ? 4.962 13.077 4.379 1.00 95.94 87 VAL A N 1
ATOM 701 C CA . VAL A 1 87 ? 5.923 12.069 3.942 1.00 95.94 87 VAL A CA 1
ATOM 702 C C . VAL A 1 87 ? 6.595 12.612 2.698 1.00 95.94 87 VAL A C 1
ATOM 704 O O . VAL A 1 87 ? 5.976 12.663 1.641 1.00 95.94 87 VAL A O 1
ATOM 707 N N . TRP A 1 88 ? 7.845 13.048 2.835 1.00 93.38 88 TRP A N 1
ATOM 708 C CA . TRP A 1 88 ? 8.628 13.629 1.742 1.00 93.38 88 TRP A CA 1
ATOM 709 C C . TRP A 1 88 ? 7.886 14.807 1.082 1.00 93.38 88 TRP A C 1
ATOM 711 O O . TRP A 1 88 ? 7.704 14.862 -0.131 1.00 93.38 88 TRP A O 1
ATOM 721 N N . GLY A 1 89 ? 7.333 15.690 1.922 1.00 90.38 89 GLY A N 1
ATOM 722 C CA . GLY A 1 89 ? 6.518 16.836 1.519 1.00 90.38 89 GLY A CA 1
ATOM 723 C C . GLY A 1 89 ? 5.110 16.503 1.009 1.00 90.38 89 GLY A C 1
ATOM 724 O O . GLY A 1 89 ? 4.343 17.414 0.704 1.00 90.38 89 GLY A O 1
ATOM 725 N N . ILE A 1 90 ? 4.716 15.226 0.965 1.00 93.44 90 ILE A N 1
ATOM 726 C CA . ILE A 1 90 ? 3.366 14.807 0.571 1.00 93.44 90 ILE A CA 1
ATOM 727 C C . ILE A 1 90 ? 2.475 14.614 1.799 1.00 93.44 90 ILE A C 1
ATOM 729 O O . ILE A 1 90 ? 2.819 13.899 2.739 1.00 93.44 90 ILE A O 1
ATOM 733 N N . THR A 1 91 ? 1.290 15.221 1.769 1.00 96.00 91 THR A N 1
ATOM 734 C CA . THR A 1 91 ? 0.201 14.972 2.724 1.00 96.00 91 THR A CA 1
ATOM 735 C C . THR A 1 91 ? -0.929 14.199 2.055 1.00 96.00 91 THR A C 1
ATOM 737 O O . THR A 1 91 ? -1.177 14.345 0.856 1.00 96.00 91 THR A O 1
ATOM 740 N N . ALA A 1 92 ? -1.611 13.355 2.828 1.00 96.12 92 ALA A N 1
ATOM 741 C CA . ALA A 1 92 ? -2.809 12.665 2.371 1.00 96.12 92 ALA A CA 1
ATOM 742 C C . ALA A 1 92 ? -3.945 13.671 2.153 1.00 96.12 92 ALA A C 1
ATOM 744 O O . ALA A 1 92 ? -4.218 14.502 3.016 1.00 96.12 92 ALA A O 1
ATOM 745 N N . ARG A 1 93 ? -4.645 13.567 1.022 1.00 94.06 93 ARG A N 1
ATOM 746 C CA . ARG A 1 93 ? -5.783 14.451 0.703 1.00 94.06 93 ARG A CA 1
ATOM 747 C C . ARG A 1 93 ? -7.133 13.889 1.118 1.00 94.06 93 ARG A C 1
ATOM 749 O O . ARG A 1 93 ? -8.110 14.618 1.234 1.00 94.06 93 ARG A O 1
ATOM 756 N N . ASN A 1 94 ? -7.184 12.584 1.344 1.00 93.69 94 ASN A N 1
ATOM 757 C CA . ASN A 1 94 ? -8.388 11.876 1.736 1.00 93.69 94 ASN A CA 1
ATOM 758 C C . ASN A 1 94 ? -8.041 10.662 2.616 1.00 93.69 94 ASN A C 1
ATOM 760 O O . ASN A 1 94 ? -6.871 10.302 2.790 1.00 93.69 94 ASN A O 1
ATOM 764 N N . ARG A 1 95 ? -9.078 10.030 3.175 1.00 95.00 95 ARG A N 1
ATOM 765 C CA . ARG A 1 95 ? -8.969 8.876 4.079 1.00 95.00 95 ARG A CA 1
ATOM 766 C C . ARG A 1 95 ? -8.158 7.723 3.481 1.00 95.00 95 ARG A C 1
ATOM 768 O O . ARG A 1 95 ? -7.311 7.154 4.161 1.00 95.00 95 ARG A O 1
ATOM 775 N N . GLU A 1 96 ? -8.391 7.389 2.217 1.00 96.19 96 GLU A N 1
ATOM 776 C CA . GLU A 1 96 ? -7.754 6.245 1.554 1.00 96.19 96 GLU A CA 1
ATOM 777 C C . GLU A 1 96 ? -6.250 6.474 1.373 1.00 96.19 96 GLU A C 1
ATOM 779 O O . GLU A 1 96 ? -5.451 5.577 1.634 1.00 96.19 96 GLU A O 1
ATOM 784 N N . GLN A 1 97 ? -5.843 7.698 1.018 1.00 97.56 97 GLN A N 1
ATOM 785 C CA . GLN A 1 97 ? -4.428 8.070 0.978 1.00 97.56 97 GLN A CA 1
ATOM 786 C C . GLN A 1 97 ? -3.791 8.055 2.372 1.00 97.56 97 GLN A C 1
ATOM 788 O O . GLN A 1 97 ? -2.650 7.618 2.521 1.00 97.56 97 GLN A O 1
ATOM 793 N N . ASN A 1 98 ? -4.528 8.482 3.405 1.00 97.88 98 ASN A N 1
ATOM 794 C CA . ASN A 1 98 ? -4.057 8.411 4.788 1.00 97.88 98 ASN A CA 1
ATOM 795 C C . ASN A 1 98 ? -3.816 6.954 5.217 1.00 97.88 98 ASN A C 1
ATOM 797 O O . ASN A 1 98 ? -2.799 6.643 5.838 1.00 97.88 98 ASN A O 1
ATOM 801 N N . PHE A 1 99 ? -4.712 6.041 4.840 1.00 98.38 99 PHE A N 1
ATOM 802 C CA . PHE A 1 99 ? -4.570 4.608 5.107 1.00 98.38 99 PHE A CA 1
ATOM 803 C C . PHE A 1 99 ? -3.392 4.009 4.337 1.00 98.38 99 PHE A C 1
ATOM 805 O O . PHE A 1 99 ? -2.567 3.304 4.922 1.00 98.38 99 PHE A O 1
ATOM 812 N N . ALA A 1 100 ? -3.250 4.357 3.055 1.00 98.44 100 ALA A N 1
ATOM 813 C CA . ALA A 1 100 ? -2.122 3.931 2.236 1.00 98.44 100 ALA A CA 1
ATOM 814 C C . ALA A 1 100 ? -0.779 4.365 2.847 1.00 98.44 100 ALA A C 1
ATOM 816 O O . ALA A 1 100 ? 0.117 3.534 2.983 1.00 98.44 100 ALA A O 1
ATOM 817 N N . LEU A 1 101 ? -0.641 5.622 3.290 1.00 98.69 101 LEU A N 1
ATOM 818 C CA . LEU A 1 101 ? 0.581 6.094 3.952 1.00 98.69 101 LEU A CA 1
ATOM 819 C C . LEU A 1 101 ? 0.841 5.382 5.285 1.00 98.69 101 LEU A C 1
ATOM 821 O O . LEU A 1 101 ? 1.987 5.033 5.550 1.00 98.69 101 LEU A O 1
ATOM 825 N N . ASN A 1 102 ? -0.191 5.083 6.085 1.00 98.50 102 ASN A N 1
ATOM 826 C CA . ASN A 1 102 ? -0.021 4.286 7.308 1.00 98.50 102 ASN A CA 1
ATOM 827 C C . ASN A 1 102 ? 0.513 2.868 7.016 1.00 98.50 102 ASN A C 1
ATOM 829 O O . ASN A 1 102 ? 1.331 2.376 7.788 1.00 98.50 102 ASN A O 1
ATOM 833 N N . LEU A 1 103 ? 0.115 2.216 5.913 1.00 98.12 103 LEU A N 1
ATOM 834 C CA . LEU A 1 103 ? 0.711 0.928 5.510 1.00 98.12 103 LEU A CA 1
ATOM 835 C C . LEU A 1 103 ? 2.133 1.079 4.978 1.00 98.12 103 LEU A C 1
ATOM 837 O O . LEU A 1 103 ? 3.029 0.329 5.365 1.00 98.12 103 LEU A O 1
ATOM 841 N N . LEU A 1 104 ? 2.334 2.025 4.060 1.00 98.75 104 LEU A N 1
ATOM 842 C CA . LEU A 1 104 ? 3.612 2.221 3.383 1.00 98.75 104 LEU A CA 1
ATOM 843 C C . LEU A 1 104 ? 4.717 2.577 4.382 1.00 98.75 104 LEU A C 1
ATOM 845 O O . LEU A 1 104 ? 5.819 2.042 4.282 1.00 98.75 104 LEU A O 1
ATOM 849 N N . MET A 1 105 ? 4.397 3.425 5.364 1.00 98.50 105 MET A N 1
ATOM 850 C CA . MET A 1 105 ? 5.323 3.901 6.392 1.00 98.50 105 MET A CA 1
ATOM 851 C C . MET A 1 105 ? 5.542 2.920 7.547 1.00 98.50 105 MET A C 1
ATOM 853 O O . MET A 1 105 ? 6.443 3.147 8.350 1.00 98.50 105 MET A O 1
ATOM 857 N N . ASN A 1 106 ? 4.756 1.843 7.646 1.00 97.19 106 ASN A N 1
ATOM 858 C CA . ASN A 1 106 ? 4.917 0.850 8.704 1.00 97.19 106 ASN A CA 1
ATOM 859 C C . ASN A 1 106 ? 6.002 -0.180 8.324 1.00 97.19 106 ASN A C 1
ATOM 861 O O . ASN A 1 106 ? 5.769 -0.970 7.405 1.00 97.19 106 ASN A O 1
ATOM 865 N N . PRO A 1 107 ? 7.168 -0.223 8.996 1.00 94.38 107 PRO A N 1
ATOM 866 C CA . PRO A 1 107 ? 8.229 -1.176 8.672 1.00 94.38 107 PRO A CA 1
ATOM 867 C C . PRO A 1 107 ? 7.847 -2.639 8.950 1.00 94.38 107 PRO A C 1
ATOM 869 O O . PRO A 1 107 ? 8.427 -3.513 8.320 1.00 94.38 107 PRO A O 1
ATOM 872 N N . ASP A 1 108 ? 6.847 -2.904 9.800 1.00 95.50 108 ASP A N 1
ATOM 873 C CA . ASP A 1 108 ? 6.415 -4.268 10.152 1.00 95.50 108 ASP A CA 1
ATOM 874 C C . ASP A 1 108 ? 5.539 -4.933 9.072 1.00 95.50 108 ASP A C 1
ATOM 876 O O . ASP A 1 108 ? 5.218 -6.119 9.163 1.00 95.50 108 ASP A O 1
ATOM 880 N N . VAL A 1 109 ? 5.108 -4.171 8.060 1.00 97.88 109 VAL A N 1
ATOM 881 C CA . VAL A 1 109 ? 4.310 -4.672 6.931 1.00 97.88 109 VAL A CA 1
ATOM 882 C C . VAL A 1 109 ? 5.225 -4.901 5.734 1.00 97.88 109 VAL A C 1
ATOM 884 O O . VAL A 1 109 ? 5.592 -3.959 5.037 1.00 97.88 109 VAL A O 1
ATOM 887 N N . ASP A 1 110 ? 5.569 -6.148 5.449 1.00 98.12 110 ASP A N 1
ATOM 888 C CA . ASP A 1 110 ? 6.473 -6.505 4.353 1.00 98.12 110 ASP A CA 1
ATOM 889 C C . ASP A 1 110 ? 5.809 -6.416 2.975 1.00 98.12 110 ASP A C 1
ATOM 891 O O . ASP A 1 110 ? 6.468 -6.090 1.989 1.00 98.12 110 ASP A O 1
ATOM 895 N N . PHE A 1 111 ? 4.506 -6.698 2.881 1.00 98.69 111 PHE A N 1
ATOM 896 C CA . PHE A 1 111 ? 3.799 -6.760 1.603 1.00 98.69 111 PHE A CA 1
ATOM 897 C C . PHE A 1 111 ? 2.602 -5.812 1.551 1.00 98.69 111 PHE A C 1
ATOM 899 O O . PHE A 1 111 ? 1.616 -5.985 2.262 1.00 98.69 111 PHE A O 1
ATOM 906 N N . VAL A 1 112 ? 2.663 -4.815 0.673 1.00 98.81 112 VAL A N 1
ATOM 907 C CA . VAL A 1 112 ? 1.595 -3.827 0.495 1.00 98.81 112 VAL A CA 1
ATOM 908 C C . VAL A 1 112 ? 1.015 -3.947 -0.905 1.00 98.81 112 VAL A C 1
ATOM 910 O O . VAL A 1 112 ? 1.741 -4.031 -1.892 1.00 98.81 112 VAL A O 1
ATOM 913 N N . THR A 1 113 ? -0.308 -3.911 -1.009 1.00 98.56 113 THR A N 1
ATOM 914 C CA . THR A 1 113 ? -1.003 -3.818 -2.296 1.00 98.56 113 THR A CA 1
ATOM 915 C C . THR A 1 113 ? -1.887 -2.578 -2.305 1.00 98.56 113 THR A C 1
ATOM 917 O O . THR A 1 113 ? -2.750 -2.421 -1.443 1.00 98.56 113 THR A O 1
ATOM 920 N N . LEU A 1 114 ? -1.675 -1.688 -3.273 1.00 98.38 114 LEU A N 1
ATOM 921 C CA . LEU A 1 114 ? -2.507 -0.506 -3.476 1.00 98.38 114 LEU A CA 1
ATOM 922 C C . LEU A 1 114 ? -3.252 -0.648 -4.798 1.00 98.38 114 LEU A C 1
ATOM 924 O O . LEU A 1 114 ? -2.646 -0.646 -5.873 1.00 98.38 114 LEU A O 1
ATOM 928 N N . LEU A 1 115 ? -4.572 -0.766 -4.707 1.00 96.31 115 LEU A N 1
ATOM 929 C CA . LEU A 1 115 ? -5.457 -0.748 -5.864 1.00 96.31 115 LEU A CA 1
ATOM 930 C C . LEU A 1 115 ? -6.100 0.613 -6.022 1.00 96.31 115 LEU A C 1
ATOM 932 O O . LEU A 1 115 ? -6.252 1.350 -5.060 1.00 96.31 115 LEU A O 1
ATOM 936 N N . GLY A 1 116 ? -6.474 0.963 -7.242 1.00 93.25 116 GLY A N 1
ATOM 937 C CA . GLY A 1 116 ? -7.268 2.156 -7.493 1.00 93.25 116 GLY A CA 1
ATOM 938 C C . GLY A 1 116 ? -7.115 2.650 -8.913 1.00 93.25 116 GLY A C 1
ATOM 939 O O . GLY A 1 116 ? -6.167 2.287 -9.610 1.00 93.25 116 GLY A O 1
ATOM 940 N N . GLN A 1 117 ? -8.011 3.531 -9.333 1.00 87.75 117 GLN A N 1
ATOM 941 C CA . GLN A 1 117 ? -7.959 4.111 -10.671 1.00 87.75 117 GLN A CA 1
ATOM 942 C C . GLN A 1 117 ? -6.707 4.986 -10.875 1.00 87.75 117 GLN A C 1
ATOM 944 O O . GLN A 1 117 ? -5.988 5.330 -9.930 1.00 87.75 117 GLN A O 1
ATOM 949 N N . ALA A 1 118 ? -6.402 5.361 -12.121 1.00 83.31 118 ALA A N 1
ATOM 950 C CA . ALA A 1 118 ? -5.359 6.356 -12.386 1.00 83.31 118 ALA A CA 1
ATOM 951 C C . ALA A 1 118 ? -5.659 7.675 -11.636 1.00 83.31 118 ALA A C 1
ATOM 953 O O . ALA A 1 118 ? -6.820 8.014 -11.420 1.00 83.31 118 ALA A O 1
ATOM 954 N N . GLY A 1 119 ? -4.640 8.417 -11.200 1.00 84.50 119 GLY A N 1
ATOM 955 C CA . GLY A 1 119 ? -4.835 9.695 -10.492 1.00 84.50 119 GLY A CA 1
ATOM 956 C C . GLY A 1 119 ? -5.244 9.605 -9.011 1.00 84.50 119 GLY A C 1
ATOM 957 O O . GLY A 1 119 ? -5.431 10.638 -8.380 1.00 84.50 119 GLY A O 1
ATOM 958 N N . THR A 1 120 ? -5.334 8.410 -8.414 1.00 89.50 120 THR A N 1
ATOM 959 C CA . THR A 1 120 ? -5.571 8.253 -6.959 1.00 89.50 120 THR A CA 1
ATOM 960 C C . THR A 1 120 ? -4.316 8.460 -6.099 1.00 89.50 120 THR A C 1
ATOM 962 O O . THR A 1 120 ? -4.397 8.487 -4.874 1.00 89.50 120 THR A O 1
ATOM 965 N N . GLY A 1 121 ? -3.145 8.630 -6.725 1.00 92.25 121 GLY A N 1
ATOM 966 C CA . GLY A 1 121 ? -1.883 8.937 -6.041 1.00 92.25 121 GLY A CA 1
ATOM 967 C C . GLY A 1 121 ? -1.022 7.729 -5.654 1.00 92.25 121 GLY A C 1
ATOM 968 O O . GLY A 1 121 ? 0.010 7.926 -5.027 1.00 92.25 121 GLY A O 1
ATOM 969 N N . LYS A 1 122 ? -1.385 6.497 -6.049 1.00 95.50 122 LYS A N 1
ATOM 970 C CA . LYS A 1 122 ? -0.657 5.249 -5.711 1.00 95.50 122 LYS A CA 1
ATOM 971 C C . LYS A 1 122 ? 0.867 5.360 -5.854 1.00 95.50 122 LYS A C 1
ATOM 973 O O . LYS A 1 122 ? 1.593 5.143 -4.885 1.00 95.50 122 LYS A O 1
ATOM 978 N N . THR A 1 123 ? 1.339 5.710 -7.052 1.00 94.62 123 THR A N 1
ATOM 979 C CA . THR A 1 123 ? 2.772 5.787 -7.371 1.00 94.62 123 THR A CA 1
ATOM 980 C C . THR A 1 123 ? 3.448 6.922 -6.608 1.00 94.62 123 THR A C 1
ATOM 982 O O . THR A 1 123 ? 4.478 6.690 -5.985 1.00 94.62 123 THR A O 1
ATOM 985 N N . LEU A 1 124 ? 2.829 8.107 -6.555 1.00 94.75 124 LEU A N 1
ATOM 986 C CA . LEU A 1 124 ? 3.352 9.264 -5.822 1.00 94.75 124 LEU A CA 1
ATOM 987 C C . LEU A 1 124 ? 3.529 8.970 -4.324 1.00 94.75 124 LEU A C 1
ATOM 989 O O . LEU A 1 124 ? 4.613 9.172 -3.786 1.00 94.75 124 LEU A O 1
ATOM 993 N N . LEU A 1 125 ? 2.491 8.449 -3.660 1.00 97.50 125 LEU A N 1
ATOM 994 C CA . LEU A 1 125 ? 2.529 8.111 -2.230 1.00 97.50 125 LEU A CA 1
ATOM 995 C C . LEU A 1 125 ? 3.576 7.032 -1.936 1.00 97.50 125 LEU A C 1
ATOM 997 O O . LEU A 1 125 ? 4.299 7.114 -0.946 1.00 97.50 125 LEU A O 1
ATOM 1001 N N . THR A 1 126 ? 3.676 6.033 -2.815 1.00 98.31 126 THR A N 1
ATOM 1002 C CA . THR A 1 126 ? 4.639 4.935 -2.675 1.00 98.31 126 THR A CA 1
ATOM 1003 C C . THR A 1 126 ? 6.075 5.418 -2.843 1.00 98.31 126 THR A C 1
ATOM 1005 O O . THR A 1 126 ? 6.937 5.024 -2.061 1.00 98.31 126 THR A O 1
ATOM 1008 N N . LEU A 1 127 ? 6.339 6.289 -3.821 1.00 96.94 127 LEU A N 1
ATOM 1009 C CA . LEU A 1 127 ? 7.656 6.896 -4.015 1.00 96.94 127 LEU A CA 1
ATOM 1010 C C . LEU A 1 127 ? 8.026 7.806 -2.841 1.00 96.94 127 LEU A C 1
ATOM 1012 O O . LEU A 1 127 ? 9.134 7.691 -2.330 1.00 96.94 127 LEU A O 1
ATOM 1016 N N . ALA A 1 128 ? 7.099 8.639 -2.363 1.00 96.69 128 ALA A N 1
ATOM 1017 C CA . ALA A 1 128 ? 7.314 9.492 -1.196 1.00 96.69 128 ALA A CA 1
ATOM 1018 C C . ALA A 1 128 ? 7.692 8.671 0.050 1.00 96.69 128 ALA A C 1
ATOM 1020 O O . ALA A 1 128 ? 8.696 8.949 0.708 1.00 96.69 128 ALA A O 1
ATOM 1021 N N . ALA A 1 129 ? 6.931 7.610 0.340 1.00 98.44 129 ALA A N 1
ATOM 1022 C CA . ALA A 1 129 ? 7.226 6.701 1.443 1.00 98.44 129 ALA A CA 1
ATOM 1023 C C . ALA A 1 129 ? 8.553 5.959 1.244 1.00 98.44 129 ALA A C 1
ATOM 1025 O O . ALA A 1 129 ? 9.360 5.882 2.169 1.00 98.44 129 ALA A O 1
ATOM 1026 N N . GLY A 1 130 ? 8.811 5.458 0.034 1.00 97.94 130 GLY A N 1
ATOM 1027 C CA . GLY A 1 130 ? 10.063 4.794 -0.315 1.00 97.94 130 GLY A CA 1
ATOM 1028 C C . GLY A 1 130 ? 11.276 5.698 -0.102 1.00 97.94 130 GLY A C 1
ATOM 1029 O O . GLY A 1 130 ? 12.263 5.256 0.485 1.00 97.94 130 GLY A O 1
ATOM 1030 N N . LEU A 1 131 ? 11.199 6.968 -0.517 1.00 96.38 131 LEU A N 1
ATOM 1031 C CA . LEU A 1 131 ? 12.261 7.957 -0.319 1.00 96.38 131 LEU A CA 1
ATOM 1032 C C . LEU A 1 131 ? 12.460 8.279 1.158 1.00 96.38 131 LEU A C 1
ATOM 1034 O O . LEU A 1 131 ? 13.587 8.177 1.636 1.00 96.38 131 LEU A O 1
ATOM 1038 N N . MET A 1 132 ? 11.385 8.556 1.900 1.00 96.25 132 MET A N 1
ATOM 1039 C CA . MET A 1 132 ? 11.451 8.784 3.348 1.00 96.25 132 MET A CA 1
ATOM 1040 C C . MET A 1 132 ? 12.114 7.601 4.073 1.00 96.25 132 MET A C 1
ATOM 1042 O O . MET A 1 132 ? 13.041 7.774 4.860 1.00 96.25 132 MET A O 1
ATOM 1046 N N . LEU A 1 133 ? 11.701 6.372 3.765 1.00 97.94 133 LEU A N 1
ATOM 1047 C CA . LEU A 1 133 ? 12.231 5.172 4.413 1.00 97.94 133 LEU A CA 1
ATOM 1048 C C . LEU A 1 133 ? 13.661 4.819 3.972 1.00 97.94 133 LEU A C 1
ATOM 1050 O O . LEU A 1 133 ? 14.368 4.139 4.711 1.00 97.94 133 LEU A O 1
ATOM 1054 N N . THR A 1 134 ? 14.103 5.263 2.794 1.00 97.19 134 THR A N 1
ATOM 1055 C CA . THR A 1 134 ? 15.437 4.947 2.248 1.00 97.19 134 THR A CA 1
ATOM 1056 C C . THR A 1 134 ? 16.477 6.014 2.586 1.00 97.19 134 THR A C 1
ATOM 1058 O O . THR A 1 134 ? 17.602 5.690 2.961 1.00 97.19 134 THR A O 1
ATOM 1061 N N . LEU A 1 135 ? 16.124 7.290 2.431 1.00 94.38 135 LEU A N 1
ATOM 1062 C CA . LEU A 1 135 ? 17.046 8.417 2.570 1.00 94.38 135 LEU A CA 1
ATOM 1063 C C . LEU A 1 135 ? 17.049 8.983 3.988 1.00 94.38 135 LEU A C 1
ATOM 1065 O O . LEU A 1 135 ? 18.125 9.133 4.568 1.00 94.38 135 LEU A O 1
ATOM 1069 N N . GLU A 1 136 ? 15.866 9.239 4.547 1.00 93.50 136 GLU A N 1
ATOM 1070 C CA . GLU A 1 136 ? 15.729 9.881 5.857 1.00 93.50 136 GLU A CA 1
ATOM 1071 C C . GLU A 1 136 ? 15.882 8.856 6.986 1.00 93.50 136 GLU A C 1
ATOM 1073 O O . GLU A 1 136 ? 16.805 8.931 7.796 1.00 93.50 136 GLU A O 1
ATOM 1078 N N . PHE A 1 137 ? 15.026 7.828 7.004 1.00 96.25 137 PHE A N 1
ATOM 1079 C CA . PHE A 1 137 ? 15.019 6.825 8.077 1.00 96.25 137 PHE A CA 1
ATOM 1080 C C . PHE A 1 137 ? 16.020 5.687 7.873 1.00 96.25 137 PHE A C 1
ATOM 1082 O O . PHE A 1 137 ? 16.282 4.937 8.811 1.00 96.25 137 PHE A O 1
ATOM 1089 N N . LYS A 1 138 ? 16.595 5.555 6.669 1.00 96.69 138 LYS A N 1
ATOM 1090 C CA . LYS A 1 138 ? 17.625 4.552 6.331 1.00 96.69 138 LYS A CA 1
ATOM 1091 C C . LYS A 1 138 ? 17.221 3.105 6.670 1.00 96.69 138 LYS A C 1
ATOM 1093 O O . LYS A 1 138 ? 18.076 2.274 6.965 1.00 96.69 138 LYS A O 1
ATOM 1098 N N . VAL A 1 139 ? 15.923 2.805 6.608 1.00 97.75 139 VAL A N 1
ATOM 1099 C CA . VAL A 1 139 ? 15.356 1.457 6.781 1.00 97.75 139 VAL A CA 1
ATOM 1100 C C . VAL A 1 139 ? 15.728 0.579 5.587 1.00 97.75 139 VAL A C 1
ATOM 1102 O O . VAL A 1 139 ? 16.123 -0.573 5.754 1.00 97.75 139 VAL A O 1
ATOM 1105 N N . TYR A 1 140 ? 15.651 1.140 4.378 1.00 98.19 140 TYR A N 1
ATOM 1106 C CA . TYR A 1 140 ? 16.039 0.460 3.143 1.00 98.19 140 TYR A CA 1
ATOM 1107 C C . TYR A 1 140 ? 17.286 1.095 2.539 1.00 98.19 140 TYR A C 1
ATOM 1109 O O . TYR A 1 140 ? 17.574 2.274 2.715 1.00 98.19 140 TYR A O 1
ATOM 1117 N N . THR A 1 141 ? 18.040 0.293 1.795 1.00 96.94 141 THR A N 1
ATOM 1118 C CA . THR A 1 141 ? 19.285 0.735 1.155 1.00 96.94 141 THR A CA 1
ATOM 1119 C C . THR A 1 141 ? 19.052 1.386 -0.206 1.00 96.94 141 THR A C 1
ATOM 1121 O O . THR A 1 141 ? 19.854 2.216 -0.643 1.00 96.94 141 THR A O 1
ATOM 1124 N N . GLU A 1 142 ? 17.986 0.977 -0.896 1.00 96.62 142 GLU A N 1
ATOM 1125 C CA . GLU A 1 142 ? 17.695 1.333 -2.282 1.00 96.62 142 GLU A CA 1
ATOM 1126 C C . GLU A 1 142 ? 16.234 1.009 -2.622 1.00 96.62 142 GLU A C 1
ATOM 1128 O O . GLU A 1 142 ? 15.670 0.028 -2.117 1.00 96.62 142 GLU A O 1
ATOM 1133 N N . ILE A 1 143 ? 15.662 1.806 -3.522 1.00 97.69 143 ILE A N 1
ATOM 1134 C CA . ILE A 1 143 ? 14.341 1.599 -4.108 1.00 97.69 143 ILE A CA 1
ATOM 1135 C C . ILE A 1 143 ? 14.535 0.915 -5.458 1.00 97.69 143 ILE A C 1
ATOM 1137 O O . ILE A 1 143 ? 15.250 1.417 -6.325 1.00 97.69 143 ILE A O 1
ATOM 1141 N N . ILE A 1 144 ? 13.885 -0.226 -5.657 1.00 95.56 144 ILE A N 1
ATOM 1142 C CA . ILE A 1 144 ? 13.867 -0.924 -6.943 1.00 95.56 144 ILE A CA 1
ATOM 1143 C C . ILE A 1 144 ? 12.460 -0.793 -7.499 1.00 95.56 144 ILE A C 1
ATOM 1145 O O . ILE A 1 144 ? 11.509 -1.166 -6.825 1.00 95.56 144 ILE A O 1
ATOM 1149 N N . MET A 1 145 ? 12.315 -0.288 -8.717 1.00 93.44 145 MET A N 1
ATOM 1150 C CA . MET A 1 145 ? 11.018 -0.172 -9.376 1.00 93.44 145 MET A CA 1
ATOM 1151 C C . MET A 1 145 ? 11.003 -1.023 -10.637 1.00 93.44 145 MET A C 1
ATOM 1153 O O . MET A 1 145 ? 11.922 -0.973 -11.451 1.00 93.44 145 MET A O 1
ATOM 1157 N N . THR A 1 146 ? 9.946 -1.802 -10.810 1.00 89.94 146 THR A N 1
ATOM 1158 C CA . THR A 1 146 ? 9.682 -2.537 -12.040 1.00 89.94 146 THR A CA 1
ATOM 1159 C C . THR A 1 146 ? 8.264 -2.247 -12.502 1.00 89.94 146 THR A C 1
ATOM 1161 O O . THR A 1 146 ? 7.362 -2.102 -11.679 1.00 89.94 146 THR A O 1
ATOM 1164 N N . ARG A 1 147 ? 8.071 -2.147 -13.817 1.00 86.12 147 ARG A N 1
ATOM 1165 C CA . ARG A 1 147 ? 6.764 -1.927 -14.435 1.00 86.12 147 ARG A CA 1
ATOM 1166 C C . ARG A 1 147 ? 6.493 -3.024 -15.448 1.00 86.12 147 ARG A C 1
ATOM 1168 O O . ARG A 1 147 ? 7.388 -3.433 -16.190 1.00 86.12 147 ARG A O 1
ATOM 1175 N N . VAL A 1 148 ? 5.265 -3.522 -15.445 1.00 76.81 148 VAL A N 1
ATOM 1176 C CA . VAL A 1 148 ? 4.822 -4.580 -16.352 1.00 76.81 148 VAL A CA 1
ATOM 1177 C C . VAL A 1 148 ? 4.434 -3.943 -17.675 1.00 76.81 148 VAL A C 1
ATOM 1179 O O . VAL A 1 148 ? 3.558 -3.087 -17.718 1.00 76.81 148 VAL A O 1
ATOM 1182 N N . THR A 1 149 ? 5.084 -4.358 -18.756 1.00 66.94 149 THR A N 1
ATOM 1183 C CA . THR A 1 149 ? 4.797 -3.837 -20.091 1.00 66.94 149 THR A CA 1
ATOM 1184 C C . THR A 1 149 ? 3.917 -4.828 -20.839 1.00 66.94 149 THR A C 1
ATOM 1186 O O . THR A 1 149 ? 4.352 -5.952 -21.101 1.00 66.94 149 THR A O 1
ATOM 1189 N N . VAL A 1 150 ? 2.704 -4.421 -21.197 1.00 64.12 150 VAL A N 1
ATOM 1190 C CA . VAL A 1 150 ? 1.907 -5.125 -22.205 1.00 64.12 150 VAL A CA 1
ATOM 1191 C C . VAL A 1 150 ? 2.143 -4.400 -23.532 1.00 64.12 150 VAL A C 1
ATOM 1193 O O . VAL A 1 150 ? 1.924 -3.190 -23.587 1.00 64.12 150 VAL A O 1
ATOM 1196 N N . PRO A 1 151 ? 2.662 -5.065 -24.578 1.00 54.28 151 PRO A N 1
ATOM 1197 C CA . PRO A 1 151 ? 2.813 -4.425 -25.878 1.00 54.28 151 PRO A CA 1
ATOM 1198 C C . PRO A 1 151 ? 1.426 -4.053 -26.419 1.00 54.28 151 PRO A C 1
ATOM 1200 O O . PRO A 1 151 ? 0.544 -4.903 -26.519 1.00 54.28 151 PRO A O 1
ATOM 1203 N N . VAL A 1 152 ? 1.230 -2.776 -26.745 1.00 42.78 152 VAL A N 1
ATOM 1204 C CA . VAL A 1 152 ? 0.018 -2.285 -27.409 1.00 42.78 152 VAL A CA 1
ATOM 1205 C C . VAL A 1 152 ? 0.305 -2.256 -28.912 1.00 42.78 152 VAL A C 1
ATOM 1207 O O . VAL A 1 152 ? 0.940 -1.320 -29.389 1.00 42.78 152 VAL A O 1
ATOM 1210 N N . GLY A 1 153 ? -0.115 -3.288 -29.654 1.00 51.34 153 GLY A N 1
ATOM 1211 C CA . GLY A 1 153 ? 0.028 -3.365 -31.121 1.00 51.34 153 GLY A CA 1
ATOM 1212 C C . GLY A 1 153 ? 0.802 -4.587 -31.631 1.00 51.34 153 GLY A C 1
ATOM 1213 O O . GLY A 1 153 ? 0.902 -5.589 -30.923 1.00 51.34 153 GLY A O 1
ATOM 1214 N N . GLU A 1 154 ? 1.321 -4.512 -32.871 1.00 35.62 154 GLU A N 1
ATOM 1215 C CA . GLU A 1 154 ? 2.325 -5.471 -33.366 1.00 35.62 154 GLU A CA 1
ATOM 1216 C C . GLU A 1 154 ? 3.446 -5.556 -32.336 1.00 35.62 154 GLU A C 1
ATOM 1218 O O . GLU A 1 154 ? 3.837 -4.517 -31.796 1.00 35.62 154 GLU A O 1
ATOM 1223 N N . ASP A 1 155 ? 3.912 -6.780 -32.046 1.00 39.16 155 ASP A N 1
ATOM 1224 C CA . ASP A 1 155 ? 5.073 -7.029 -31.195 1.00 39.16 155 ASP A CA 1
ATOM 1225 C C . ASP A 1 155 ? 6.092 -5.939 -31.506 1.00 39.16 155 ASP A C 1
ATOM 1227 O O . ASP A 1 155 ? 6.681 -5.917 -32.592 1.00 39.16 155 ASP A O 1
ATOM 1231 N N . ILE A 1 156 ? 6.290 -5.007 -30.570 1.00 40.34 156 ILE A N 1
ATOM 1232 C CA . ILE A 1 156 ? 7.491 -4.193 -30.571 1.00 40.34 156 ILE A CA 1
ATOM 1233 C C . ILE A 1 156 ? 8.555 -5.238 -30.268 1.00 40.34 156 ILE A C 1
ATOM 1235 O O . ILE A 1 156 ? 8.872 -5.495 -29.104 1.00 40.34 156 ILE A O 1
ATOM 1239 N N . GLY A 1 157 ? 8.987 -5.969 -31.301 1.00 50.72 157 GLY A N 1
ATOM 1240 C CA . GLY A 1 157 ? 9.980 -7.016 -31.187 1.00 50.72 157 GLY A CA 1
ATOM 1241 C C . GLY A 1 157 ? 11.127 -6.443 -30.379 1.00 50.72 157 GLY A C 1
ATOM 1242 O O . GLY A 1 157 ? 11.349 -5.235 -30.442 1.00 50.72 157 GLY A O 1
ATOM 1243 N N . PHE A 1 158 ? 11.784 -7.279 -29.567 1.00 51.97 158 PHE A N 1
ATOM 1244 C CA . PHE A 1 158 ? 12.841 -6.882 -28.632 1.00 51.97 158 PHE A CA 1
ATOM 1245 C C . PHE A 1 158 ? 13.514 -5.575 -29.049 1.00 51.97 158 PHE A C 1
ATOM 1247 O O . PHE A 1 158 ? 14.343 -5.614 -29.954 1.00 51.97 158 PHE A O 1
ATOM 1254 N N . LEU A 1 159 ? 13.143 -4.447 -28.423 1.00 52.62 159 LEU A N 1
ATOM 1255 C CA . LEU A 1 159 ? 13.773 -3.157 -28.713 1.00 52.62 159 LEU A CA 1
ATOM 1256 C C . LEU A 1 159 ? 15.293 -3.393 -28.690 1.00 52.62 159 LEU A C 1
ATOM 1258 O O . LEU A 1 159 ? 15.810 -3.809 -27.648 1.00 52.62 159 LEU A O 1
ATOM 1262 N N . PRO A 1 160 ? 16.018 -3.293 -29.813 1.00 51.31 160 PRO A N 1
ATOM 1263 C CA . PRO A 1 160 ? 17.455 -3.498 -29.783 1.00 51.31 160 PRO A CA 1
ATOM 1264 C C . PRO A 1 160 ? 18.040 -2.368 -28.935 1.00 51.31 160 PRO A C 1
ATOM 1266 O O . PRO A 1 160 ? 17.727 -1.205 -29.162 1.00 51.31 160 PRO A O 1
ATOM 1269 N N . GLY A 1 161 ? 18.809 -2.715 -27.906 1.00 61.47 161 GLY A N 1
ATOM 1270 C CA . GLY A 1 161 ? 19.297 -1.727 -26.949 1.00 61.47 161 GLY A CA 1
ATOM 1271 C C . GLY A 1 161 ? 19.537 -2.279 -25.550 1.00 61.47 161 GLY A C 1
ATOM 1272 O O . GLY A 1 161 ? 19.201 -3.428 -25.225 1.00 61.47 161 GLY A O 1
ATOM 1273 N N . THR A 1 162 ? 20.145 -1.435 -24.727 1.00 68.44 162 THR A N 1
ATOM 1274 C CA . THR A 1 162 ? 20.416 -1.668 -23.307 1.00 68.44 162 THR A CA 1
ATOM 1275 C C . THR A 1 162 ? 19.116 -1.784 -22.502 1.00 68.44 162 THR A C 1
ATOM 1277 O O . THR A 1 162 ? 18.032 -1.424 -22.963 1.00 68.44 162 THR A O 1
ATOM 1280 N N . GLU A 1 163 ? 19.191 -2.317 -21.277 1.00 65.88 163 GLU A N 1
ATOM 1281 C CA . GLU A 1 163 ? 18.023 -2.357 -20.381 1.00 65.88 163 GLU A CA 1
ATOM 1282 C C . GLU A 1 163 ? 17.454 -0.947 -20.148 1.00 65.88 163 GLU A C 1
ATOM 1284 O O . GLU A 1 163 ? 16.243 -0.786 -20.109 1.00 65.88 163 GLU A O 1
ATOM 1289 N N . GLU A 1 164 ? 18.311 0.070 -20.066 1.00 66.31 164 GLU A N 1
ATOM 1290 C CA . GLU A 1 164 ? 17.925 1.466 -19.850 1.00 66.31 164 GLU A CA 1
ATOM 1291 C C . GLU A 1 164 ? 17.114 2.038 -21.021 1.00 66.31 164 GLU A C 1
ATOM 1293 O O . GLU A 1 164 ? 16.018 2.553 -20.813 1.00 66.31 164 GLU A O 1
ATOM 1298 N N . GLU A 1 165 ? 17.568 1.829 -22.261 1.00 68.06 165 GLU A N 1
ATOM 1299 C CA . GLU A 1 165 ? 16.861 2.289 -23.468 1.00 68.06 165 GLU A CA 1
ATOM 1300 C C . GLU A 1 165 ? 15.459 1.678 -23.595 1.00 68.06 165 GLU A C 1
ATOM 1302 O O . GLU A 1 165 ? 14.518 2.342 -24.028 1.00 68.06 165 GLU A O 1
ATOM 1307 N N . LYS A 1 166 ? 15.293 0.428 -23.149 1.00 67.31 166 LYS A N 1
ATOM 1308 C CA . LYS A 1 166 ? 13.987 -0.251 -23.088 1.00 67.31 166 LYS A CA 1
ATOM 1309 C C . LYS A 1 166 ? 13.069 0.325 -22.022 1.00 67.31 166 LYS A C 1
ATOM 1311 O O . LYS A 1 166 ? 11.849 0.216 -22.140 1.00 67.31 166 LYS A O 1
ATOM 1316 N N . MET A 1 167 ? 13.650 0.898 -20.971 1.00 70.19 167 MET A N 1
ATOM 1317 C CA . MET A 1 167 ? 12.900 1.490 -19.873 1.00 70.19 167 MET A CA 1
ATOM 1318 C C . MET A 1 167 ? 12.568 2.971 -20.107 1.00 70.19 167 MET A C 1
ATOM 1320 O O . MET A 1 167 ? 11.696 3.490 -19.412 1.00 70.19 167 MET A O 1
ATOM 1324 N N . ASN A 1 168 ? 13.175 3.627 -21.106 1.00 69.75 168 ASN A N 1
ATOM 1325 C CA . ASN A 1 168 ? 12.990 5.054 -21.412 1.00 69.75 168 ASN A CA 1
ATOM 1326 C C . ASN A 1 168 ? 11.527 5.534 -21.466 1.00 69.75 168 ASN A C 1
ATOM 1328 O O . ASN A 1 168 ? 11.243 6.561 -20.848 1.00 69.75 168 ASN A O 1
ATOM 1332 N N . PRO A 1 169 ? 10.570 4.827 -22.107 1.00 67.50 169 PRO A N 1
ATOM 1333 C CA . PRO A 1 169 ? 9.173 5.276 -22.128 1.00 67.50 169 PRO A CA 1
ATOM 1334 C C . PRO A 1 169 ? 8.548 5.403 -20.730 1.00 67.50 169 PRO A C 1
ATOM 1336 O O . PRO A 1 169 ? 7.639 6.199 -20.515 1.00 67.50 169 PRO A O 1
ATOM 1339 N N . TRP A 1 170 ? 9.048 4.633 -19.762 1.00 69.44 170 TRP A N 1
ATOM 1340 C CA . TRP A 1 170 ? 8.568 4.623 -18.381 1.00 69.44 170 TRP A CA 1
ATOM 1341 C C . TRP A 1 170 ? 9.281 5.645 -17.501 1.00 69.44 170 TRP A C 1
ATOM 1343 O O . TRP A 1 170 ? 8.714 6.082 -16.499 1.00 69.44 170 TRP A O 1
ATOM 1353 N N . MET A 1 171 ? 10.504 6.029 -17.877 1.00 76.69 171 MET A N 1
ATOM 1354 C CA . MET A 1 171 ? 11.294 7.005 -17.135 1.00 76.69 171 MET A CA 1
ATOM 1355 C C . MET A 1 171 ? 10.592 8.358 -17.077 1.00 76.69 171 MET A C 1
ATOM 1357 O O . MET A 1 171 ? 10.580 8.944 -16.006 1.00 76.69 171 MET A O 1
ATOM 1361 N N . GLY A 1 172 ? 9.915 8.797 -18.145 1.00 80.38 172 GLY A N 1
ATOM 1362 C CA . GLY A 1 172 ? 9.193 10.078 -18.146 1.00 80.38 172 GLY A CA 1
ATOM 1363 C C . GLY A 1 172 ? 8.147 10.183 -17.028 1.00 80.38 172 GLY A C 1
ATOM 1364 O O . GLY A 1 172 ? 8.193 11.102 -16.220 1.00 80.38 172 GLY A O 1
ATOM 1365 N N . ALA A 1 173 ? 7.270 9.182 -16.890 1.00 80.12 173 ALA A N 1
ATOM 1366 C CA . ALA A 1 173 ? 6.245 9.186 -15.839 1.00 80.12 173 ALA A CA 1
ATOM 1367 C C . ALA A 1 173 ? 6.836 9.084 -14.419 1.00 80.12 173 ALA A C 1
ATOM 1369 O O . ALA A 1 173 ? 6.264 9.605 -13.458 1.00 80.12 173 ALA A O 1
ATOM 1370 N N . LEU A 1 174 ? 7.970 8.394 -14.261 1.00 84.12 174 LEU A N 1
ATOM 1371 C CA . LEU A 1 174 ? 8.706 8.388 -12.999 1.00 84.12 174 LEU A CA 1
ATOM 1372 C C . LEU A 1 174 ? 9.309 9.772 -12.722 1.00 84.12 174 LEU A C 1
ATOM 1374 O O . LEU A 1 174 ? 9.159 10.276 -11.613 1.00 84.12 174 LEU A O 1
ATOM 1378 N N . GLU A 1 175 ? 9.948 10.391 -13.714 1.00 85.06 175 GLU A N 1
ATOM 1379 C CA . GLU A 1 175 ? 10.544 11.723 -13.608 1.00 85.06 175 GLU A CA 1
ATOM 1380 C C . GLU A 1 175 ? 9.510 12.786 -13.244 1.00 85.06 175 GLU A C 1
ATOM 1382 O O . GLU A 1 175 ? 9.767 13.558 -12.327 1.00 85.06 175 GLU A O 1
ATOM 1387 N N . ASP A 1 176 ? 8.312 12.745 -13.831 1.00 85.88 176 ASP A N 1
ATOM 1388 C CA . ASP A 1 176 ? 7.212 13.644 -13.468 1.00 85.88 176 ASP A CA 1
ATOM 1389 C C . ASP A 1 176 ? 6.853 13.542 -11.974 1.00 85.88 176 ASP A C 1
ATOM 1391 O O . ASP A 1 176 ? 6.664 14.552 -11.291 1.00 85.88 176 ASP A O 1
ATOM 1395 N N . ASN A 1 177 ? 6.790 12.320 -11.430 1.00 88.62 177 ASN A N 1
ATOM 1396 C CA . ASN A 1 177 ? 6.540 12.116 -9.999 1.00 88.62 177 ASN A CA 1
ATOM 1397 C C . ASN A 1 177 ? 7.715 12.608 -9.143 1.00 88.62 177 ASN A C 1
ATOM 1399 O O . ASN A 1 177 ? 7.493 13.209 -8.092 1.00 88.62 177 ASN A O 1
ATOM 1403 N N . LEU A 1 178 ? 8.957 12.374 -9.575 1.00 86.88 178 LEU A N 1
ATOM 1404 C CA . LEU A 1 178 ? 10.138 12.860 -8.861 1.00 86.88 178 LEU A CA 1
ATOM 1405 C C . LEU A 1 178 ? 10.211 14.387 -8.867 1.00 86.88 178 LEU A C 1
ATOM 1407 O O . LEU A 1 178 ? 10.569 14.973 -7.854 1.00 86.88 178 LEU A O 1
ATOM 1411 N N . ASP A 1 179 ? 9.813 15.045 -9.950 1.00 85.94 179 ASP A N 1
ATOM 1412 C CA . ASP A 1 179 ? 9.770 16.502 -10.026 1.00 85.94 179 ASP A CA 1
ATOM 1413 C C . ASP A 1 179 ? 8.722 17.090 -9.070 1.00 85.94 179 ASP A C 1
ATOM 1415 O O . ASP A 1 179 ? 8.960 18.140 -8.477 1.00 85.94 179 ASP A O 1
ATOM 1419 N N . VAL A 1 180 ? 7.597 16.402 -8.835 1.00 85.62 180 VAL A N 1
ATOM 1420 C CA . VAL A 1 180 ? 6.652 16.772 -7.762 1.00 85.62 180 VAL A CA 1
ATOM 1421 C C . VAL A 1 180 ? 7.304 16.636 -6.382 1.00 85.62 180 VAL A C 1
ATOM 1423 O O . VAL A 1 180 ? 7.157 17.530 -5.553 1.00 85.62 180 VAL A O 1
ATOM 1426 N N . LEU A 1 181 ? 8.053 15.556 -6.149 1.00 85.25 181 LEU A N 1
ATOM 1427 C CA . LEU A 1 181 ? 8.728 15.271 -4.875 1.00 85.25 181 LEU A CA 1
ATOM 1428 C C . LEU A 1 181 ? 9.981 16.132 -4.628 1.00 85.25 181 LEU A C 1
ATOM 1430 O O . LEU A 1 181 ? 10.445 16.209 -3.497 1.00 85.25 181 LEU A O 1
ATOM 1434 N N . ASN A 1 182 ? 10.522 16.777 -5.664 1.00 79.88 182 ASN A N 1
ATOM 1435 C CA . ASN A 1 182 ? 11.673 17.683 -5.577 1.00 79.88 182 ASN A CA 1
ATOM 1436 C C . ASN A 1 182 ? 11.272 19.147 -5.334 1.00 79.88 182 ASN A C 1
ATOM 1438 O O . ASN A 1 182 ? 12.108 19.953 -4.935 1.00 79.88 182 ASN A O 1
ATOM 1442 N N . LYS A 1 183 ? 10.007 19.513 -5.581 1.00 70.00 183 LYS A N 1
ATOM 1443 C CA . LYS A 1 183 ? 9.488 20.883 -5.391 1.00 70.00 183 LYS A CA 1
ATOM 1444 C C . LYS A 1 183 ? 9.287 21.274 -3.929 1.00 70.00 183 LYS A C 1
ATOM 1446 O O . LYS A 1 183 ? 8.930 22.407 -3.648 1.00 70.00 183 LYS A O 1
ATOM 1451 N N . THR A 1 184 ? 9.475 20.351 -2.997 1.00 57.88 184 THR A N 1
ATOM 1452 C CA . THR A 1 184 ? 9.215 20.574 -1.570 1.00 57.88 184 THR A CA 1
ATOM 1453 C C . THR A 1 184 ? 10.361 21.294 -0.856 1.00 57.88 184 THR A C 1
ATOM 1455 O O . THR A 1 184 ? 10.238 21.574 0.330 1.00 57.88 184 THR A O 1
ATOM 1458 N N . ASP A 1 185 ? 11.453 21.594 -1.566 1.00 55.94 185 ASP A N 1
ATOM 1459 C CA . ASP A 1 185 ? 12.697 22.150 -1.028 1.00 55.94 185 ASP A CA 1
ATOM 1460 C C . ASP A 1 185 ? 12.982 23.543 -1.637 1.00 55.94 185 ASP A C 1
ATOM 1462 O O . ASP A 1 185 ? 13.995 23.779 -2.298 1.00 55.94 185 ASP A O 1
ATOM 1466 N N . ASP A 1 186 ? 12.032 24.475 -1.482 1.00 55.72 186 ASP A N 1
ATOM 1467 C CA . ASP A 1 186 ? 12.129 25.854 -2.004 1.00 55.72 186 ASP A CA 1
ATOM 1468 C C . ASP A 1 186 ? 13.232 26.685 -1.315 1.00 55.72 186 ASP A C 1
ATOM 1470 O O . ASP A 1 186 ? 13.717 27.664 -1.887 1.00 55.72 186 ASP A O 1
ATOM 1474 N N . GLU A 1 187 ? 13.663 26.288 -0.111 1.00 55.12 187 GLU A N 1
ATOM 1475 C CA . GLU A 1 187 ? 14.736 26.954 0.645 1.00 55.12 187 GLU A CA 1
ATOM 1476 C C . GLU A 1 187 ? 16.136 26.629 0.100 1.00 55.12 187 GLU A C 1
ATOM 1478 O O . GLU A 1 187 ? 17.063 27.437 0.207 1.00 55.12 187 GLU A O 1
ATOM 1483 N N . ALA A 1 188 ? 16.293 25.470 -0.541 1.00 53.47 188 ALA A N 1
ATOM 1484 C CA . ALA A 1 188 ? 17.512 25.099 -1.232 1.00 53.47 188 ALA A CA 1
ATOM 1485 C C . ALA A 1 188 ? 17.510 25.768 -2.618 1.00 53.47 188 ALA A C 1
ATOM 1487 O O . ALA A 1 188 ? 16.697 25.447 -3.485 1.00 53.47 188 ALA A O 1
ATOM 1488 N N . GLY A 1 189 ? 18.419 26.721 -2.857 1.00 57.91 189 GLY A N 1
ATOM 1489 C CA . GLY A 1 189 ? 18.605 27.318 -4.188 1.00 57.91 189 GLY A CA 1
ATOM 1490 C C . GLY A 1 189 ? 18.831 26.266 -5.293 1.00 57.91 189 GLY A C 1
ATOM 1491 O O . GLY A 1 189 ? 18.980 25.075 -5.020 1.00 57.91 189 GLY A O 1
ATOM 1492 N N . GLU A 1 190 ? 18.907 26.682 -6.563 1.00 60.22 190 GLU A N 1
ATOM 1493 C CA . GLU A 1 190 ? 18.995 25.765 -7.725 1.00 60.22 190 GLU A CA 1
ATOM 1494 C C . GLU A 1 190 ? 20.043 24.646 -7.585 1.00 60.22 190 GLU A C 1
ATOM 1496 O O . GLU A 1 190 ? 19.809 23.513 -8.006 1.00 60.22 190 GLU A O 1
ATOM 1501 N N . TRP A 1 191 ? 21.168 24.945 -6.935 1.00 55.97 191 TRP A N 1
ATOM 1502 C CA . TRP A 1 191 ? 22.253 23.996 -6.697 1.00 55.97 191 TRP A CA 1
ATOM 1503 C C . TRP A 1 191 ? 21.897 22.897 -5.680 1.00 55.97 191 TRP A C 1
ATOM 1505 O O . TRP A 1 191 ? 22.242 21.733 -5.879 1.00 55.97 191 TRP A O 1
ATOM 1515 N N . GLY A 1 192 ? 21.160 23.239 -4.618 1.00 60.72 192 GLY A N 1
ATOM 1516 C CA . GLY A 1 192 ? 20.686 22.268 -3.629 1.00 60.72 192 GLY A CA 1
ATOM 1517 C C . GLY A 1 192 ? 19.619 21.341 -4.210 1.00 60.72 192 GLY A C 1
ATOM 1518 O O . GLY A 1 192 ? 19.689 20.130 -4.013 1.00 60.72 192 GLY A O 1
ATOM 1519 N N . ARG A 1 193 ? 18.722 21.872 -5.054 1.00 67.31 193 ARG A N 1
ATOM 1520 C CA . ARG A 1 193 ? 17.742 21.055 -5.791 1.00 67.31 193 ARG A CA 1
ATOM 1521 C C . ARG A 1 193 ? 18.402 20.049 -6.735 1.00 67.31 193 ARG A C 1
ATOM 1523 O O . ARG A 1 193 ? 17.963 18.902 -6.803 1.00 67.31 193 ARG A O 1
ATOM 1530 N N . ALA A 1 194 ? 19.465 20.446 -7.438 1.00 66.50 194 ALA A N 1
ATOM 1531 C CA . ALA A 1 194 ? 20.211 19.543 -8.317 1.00 66.50 194 ALA A CA 1
ATOM 1532 C C . ALA A 1 194 ? 20.885 18.400 -7.534 1.00 66.50 194 ALA A C 1
ATOM 1534 O O . ALA A 1 194 ? 20.738 17.235 -7.903 1.00 66.50 194 ALA A O 1
ATOM 1535 N N . ALA A 1 195 ? 21.538 18.713 -6.410 1.00 60.94 195 ALA A N 1
ATOM 1536 C CA . ALA A 1 195 ? 22.171 17.711 -5.553 1.00 60.94 195 ALA A CA 1
ATOM 1537 C C . ALA A 1 195 ? 21.154 16.722 -4.948 1.00 60.94 195 ALA A C 1
ATOM 1539 O O . ALA A 1 195 ? 21.391 15.511 -4.947 1.00 60.94 195 ALA A O 1
ATOM 1540 N N . THR A 1 196 ? 19.997 17.213 -4.491 1.00 74.00 196 THR A N 1
ATOM 1541 C CA . THR A 1 196 ? 18.897 16.373 -3.988 1.00 74.00 196 THR A CA 1
ATOM 1542 C C . THR A 1 196 ? 18.347 15.462 -5.088 1.00 74.00 196 THR A C 1
ATOM 1544 O O . THR A 1 196 ? 18.158 14.264 -4.861 1.00 74.00 196 THR A O 1
ATOM 1547 N N . ARG A 1 197 ? 18.174 15.981 -6.311 1.00 79.44 197 ARG A N 1
ATOM 1548 C CA . ARG A 1 197 ? 17.722 15.195 -7.470 1.00 79.44 197 ARG A CA 1
ATOM 1549 C C . ARG A 1 197 ? 18.698 14.073 -7.824 1.00 79.44 197 ARG A C 1
ATOM 1551 O O . ARG A 1 197 ? 18.264 12.942 -8.052 1.00 79.44 197 ARG A O 1
ATOM 1558 N N . ASP A 1 198 ? 19.997 14.356 -7.841 1.00 81.25 198 ASP A N 1
ATOM 1559 C CA . ASP A 1 198 ? 21.029 13.356 -8.135 1.00 81.25 198 ASP A CA 1
ATOM 1560 C C . ASP A 1 198 ? 21.110 12.287 -7.039 1.00 81.25 198 ASP A C 1
ATOM 1562 O O . ASP A 1 198 ? 21.198 11.090 -7.336 1.00 81.25 198 ASP A O 1
ATOM 1566 N N . LEU A 1 199 ? 20.986 12.686 -5.768 1.00 81.88 199 LEU A N 1
ATOM 1567 C CA . LEU A 1 199 ? 20.919 11.752 -4.645 1.00 81.88 199 LEU A CA 1
ATOM 1568 C C . LEU A 1 199 ? 19.707 10.820 -4.762 1.00 81.88 199 LEU A C 1
ATOM 1570 O O . LEU A 1 199 ? 19.862 9.603 -4.634 1.00 81.88 199 LEU A O 1
ATOM 1574 N N . ILE A 1 20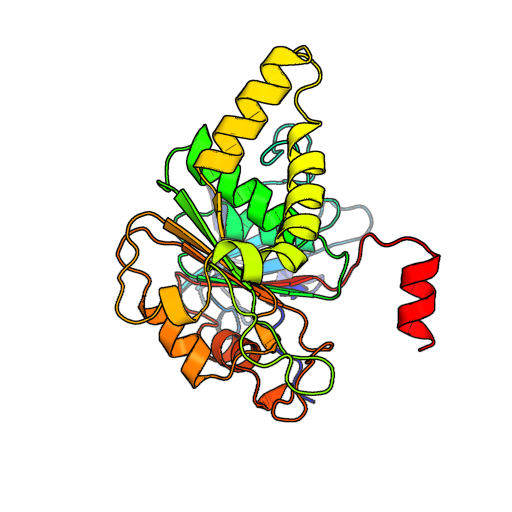0 ? 18.523 11.359 -5.054 1.00 85.81 200 ILE A N 1
ATOM 1575 C CA . ILE A 1 200 ? 17.299 10.576 -5.268 1.00 85.81 200 ILE A CA 1
ATOM 1576 C C . ILE A 1 200 ? 17.484 9.589 -6.425 1.00 85.81 200 ILE A C 1
ATOM 1578 O O . ILE A 1 200 ? 17.263 8.386 -6.256 1.00 85.81 200 ILE A O 1
ATOM 1582 N N . ARG A 1 201 ? 17.968 10.063 -7.579 1.00 83.81 201 ARG A N 1
ATOM 1583 C CA . ARG A 1 201 ? 18.243 9.221 -8.756 1.00 83.81 201 ARG A CA 1
ATOM 1584 C C . ARG A 1 201 ? 19.246 8.114 -8.450 1.00 83.81 201 ARG A C 1
ATOM 1586 O O . ARG A 1 201 ? 19.088 6.989 -8.919 1.00 83.81 201 ARG A O 1
ATOM 1593 N N . SER A 1 202 ? 20.250 8.384 -7.616 1.00 88.19 202 SER A N 1
ATOM 1594 C CA . SER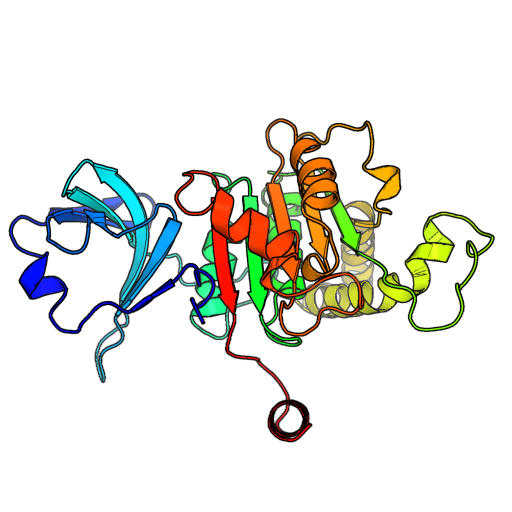 A 1 202 ? 21.232 7.369 -7.225 1.00 88.19 202 SER A CA 1
ATOM 1595 C C . SER A 1 202 ? 20.599 6.193 -6.465 1.00 88.19 202 SER A C 1
ATOM 1597 O O . SER A 1 202 ? 21.076 5.062 -6.606 1.00 88.19 202 SER A O 1
ATOM 1599 N N . ARG A 1 203 ? 19.505 6.436 -5.722 1.00 91.88 203 ARG A N 1
ATOM 1600 C CA . ARG A 1 203 ? 18.806 5.455 -4.874 1.00 91.88 203 ARG A CA 1
ATOM 1601 C C . ARG A 1 203 ? 17.640 4.738 -5.539 1.00 91.88 203 ARG A C 1
ATOM 1603 O O . ARG A 1 203 ? 17.181 3.747 -4.977 1.00 91.88 203 ARG A O 1
ATOM 1610 N N . ILE A 1 204 ? 17.162 5.206 -6.689 1.00 93.00 204 ILE A N 1
ATOM 1611 C CA . ILE A 1 204 ? 16.081 4.553 -7.432 1.00 93.00 204 ILE A CA 1
ATOM 1612 C C . ILE A 1 204 ? 16.676 3.787 -8.611 1.00 93.00 204 ILE A C 1
ATOM 1614 O O . ILE A 1 204 ? 17.319 4.362 -9.485 1.00 93.00 204 ILE A O 1
ATOM 1618 N N . LYS A 1 205 ? 16.445 2.473 -8.655 1.00 91.44 205 LYS A N 1
ATOM 1619 C CA . LYS A 1 205 ? 16.829 1.609 -9.776 1.00 91.44 205 LYS A CA 1
ATOM 1620 C C . LYS A 1 205 ? 15.591 1.090 -10.482 1.00 91.44 205 LYS A C 1
ATOM 1622 O O . LYS A 1 205 ? 14.867 0.254 -9.944 1.00 91.44 205 LYS A O 1
ATOM 1627 N N . VAL A 1 206 ? 15.388 1.536 -11.715 1.00 89.25 206 VAL A N 1
ATOM 1628 C CA . VAL A 1 206 ? 14.364 0.972 -12.594 1.00 89.25 206 VAL A CA 1
ATOM 1629 C C . VAL A 1 206 ? 14.912 -0.298 -13.242 1.00 89.25 206 VAL A C 1
ATOM 1631 O O . VAL A 1 206 ? 16.005 -0.289 -13.810 1.00 89.25 206 VAL A O 1
ATOM 1634 N N . LYS A 1 207 ? 14.190 -1.412 -13.099 1.00 88.06 207 LYS A N 1
ATOM 1635 C CA . LYS A 1 207 ? 14.613 -2.747 -13.542 1.00 88.06 207 LYS A CA 1
ATOM 1636 C C . LYS A 1 207 ? 13.498 -3.495 -14.256 1.00 88.06 207 LYS A C 1
ATOM 1638 O O . LYS A 1 207 ? 12.322 -3.382 -13.910 1.00 88.06 207 LYS A O 1
ATOM 1643 N N . SER A 1 208 ? 13.876 -4.308 -15.237 1.00 84.75 208 SER A N 1
ATOM 1644 C CA . SER A 1 208 ? 12.942 -5.181 -15.947 1.00 84.75 208 SER A CA 1
ATOM 1645 C C . SER A 1 208 ? 12.495 -6.368 -15.084 1.00 84.75 208 SER A C 1
ATOM 1647 O O . SER A 1 208 ? 13.207 -6.818 -14.186 1.00 84.75 208 SER A O 1
ATOM 1649 N N . LEU A 1 209 ? 11.344 -6.965 -15.406 1.00 82.38 209 LEU A N 1
ATOM 1650 C CA . LEU A 1 209 ? 10.877 -8.190 -14.740 1.00 82.38 209 LEU A CA 1
ATOM 1651 C C . LEU A 1 209 ? 11.874 -9.357 -14.867 1.00 82.38 209 LEU A C 1
ATOM 1653 O O . LEU A 1 209 ? 11.987 -10.186 -13.964 1.00 82.38 209 LEU A O 1
ATOM 1657 N N . ASN A 1 210 ? 12.613 -9.425 -15.979 1.00 81.25 210 ASN A N 1
ATOM 1658 C CA . ASN A 1 210 ? 13.615 -10.466 -16.209 1.00 81.25 210 ASN A CA 1
ATOM 1659 C C . ASN A 1 210 ? 14.831 -10.305 -15.294 1.00 81.25 210 ASN A C 1
ATOM 1661 O O . ASN A 1 210 ? 15.350 -11.311 -14.812 1.00 81.25 210 ASN A O 1
ATOM 1665 N N . PHE A 1 211 ? 15.239 -9.068 -14.993 1.00 82.06 211 PHE A N 1
ATOM 1666 C CA . PHE A 1 211 ? 16.332 -8.788 -14.059 1.00 82.06 211 PHE A CA 1
ATOM 1667 C C . PHE A 1 211 ? 16.071 -9.354 -12.655 1.00 82.06 211 PHE A C 1
ATOM 1669 O O . PHE A 1 211 ? 17.006 -9.757 -11.960 1.00 82.06 211 PHE A O 1
ATOM 1676 N N . MET A 1 212 ? 14.800 -9.408 -12.252 1.00 84.19 212 MET A N 1
ATOM 1677 C CA . MET A 1 212 ? 14.376 -9.867 -10.929 1.00 84.19 212 MET A CA 1
ATOM 1678 C C . MET A 1 212 ? 14.542 -11.381 -10.738 1.00 84.19 212 MET A C 1
ATOM 1680 O O . MET A 1 212 ? 14.649 -11.859 -9.607 1.00 84.19 212 MET A O 1
ATOM 1684 N N . ARG A 1 213 ? 14.555 -12.165 -11.824 1.00 84.94 213 ARG A N 1
ATOM 1685 C CA . ARG A 1 213 ? 14.608 -13.632 -11.756 1.00 84.94 213 ARG A CA 1
ATOM 1686 C C . ARG A 1 213 ? 15.960 -14.112 -11.224 1.00 84.94 213 ARG A C 1
ATOM 1688 O O . ARG A 1 213 ? 17.010 -13.634 -11.632 1.00 84.94 213 ARG A O 1
ATOM 1695 N N . GLY A 1 214 ? 15.925 -15.088 -10.315 1.00 84.94 214 GLY A N 1
ATOM 1696 C CA . GLY A 1 214 ? 17.130 -15.718 -9.761 1.00 84.94 214 GLY A CA 1
ATOM 1697 C C . GLY A 1 214 ? 17.930 -14.858 -8.775 1.00 84.94 214 GLY A C 1
ATOM 1698 O O . GLY A 1 214 ? 18.964 -15.309 -8.298 1.00 84.94 214 GLY A O 1
ATOM 1699 N N . ARG A 1 215 ? 17.464 -13.650 -8.438 1.00 91.06 215 ARG A N 1
ATOM 1700 C CA . ARG A 1 215 ? 18.093 -12.790 -7.423 1.00 91.06 215 ARG A CA 1
ATOM 1701 C C . ARG A 1 215 ? 17.407 -12.932 -6.067 1.00 91.06 215 ARG A C 1
ATOM 1703 O O . ARG A 1 215 ? 16.351 -13.548 -5.980 1.00 91.06 215 ARG A O 1
ATOM 1710 N N . THR A 1 216 ? 18.000 -12.355 -5.032 1.00 95.75 216 THR A N 1
ATOM 1711 C CA . THR A 1 216 ? 17.366 -12.145 -3.726 1.00 95.75 216 THR A CA 1
ATOM 1712 C C . THR A 1 216 ? 17.662 -10.714 -3.310 1.00 95.75 216 THR A C 1
ATOM 1714 O O . THR A 1 216 ? 18.811 -10.279 -3.377 1.00 95.75 216 THR A O 1
ATOM 1717 N N . PHE A 1 217 ? 16.633 -9.974 -2.920 1.00 96.19 217 PHE A N 1
ATOM 1718 C CA . PHE A 1 217 ? 16.737 -8.580 -2.505 1.00 96.19 217 PHE A CA 1
ATOM 1719 C C . PHE A 1 217 ? 16.709 -8.512 -0.982 1.00 96.19 217 PHE A C 1
ATOM 1721 O O . PHE A 1 217 ? 15.853 -9.130 -0.366 1.00 96.19 217 PHE A O 1
ATOM 1728 N N . ILE A 1 218 ? 17.661 -7.815 -0.369 1.00 97.50 218 ILE A N 1
ATOM 1729 C CA . ILE A 1 218 ? 17.782 -7.691 1.091 1.00 97.50 218 ILE A CA 1
ATOM 1730 C C . ILE A 1 218 ? 17.810 -6.203 1.417 1.00 97.50 218 ILE A C 1
ATOM 1732 O O . ILE A 1 218 ? 18.548 -5.457 0.767 1.00 97.50 218 ILE A O 1
ATOM 1736 N N . ASN A 1 219 ? 17.024 -5.778 2.408 1.00 97.56 219 ASN A N 1
ATOM 1737 C CA . ASN A 1 219 ? 16.911 -4.373 2.808 1.00 97.56 219 ASN A CA 1
ATOM 1738 C C . ASN A 1 219 ? 16.584 -3.444 1.621 1.00 97.56 219 ASN A C 1
ATOM 1740 O O . ASN A 1 219 ? 17.233 -2.407 1.432 1.00 97.56 219 ASN A O 1
ATOM 1744 N N . LYS A 1 220 ? 15.628 -3.845 0.770 1.00 98.00 220 LYS A N 1
ATOM 1745 C CA . LYS A 1 220 ? 15.176 -3.079 -0.406 1.00 98.00 220 LYS A CA 1
ATOM 1746 C C . LYS A 1 220 ? 13.719 -2.642 -0.269 1.00 98.00 220 LYS A C 1
ATOM 1748 O O . LYS A 1 220 ? 12.918 -3.328 0.356 1.00 98.00 220 LYS A O 1
ATOM 1753 N N . PHE A 1 221 ? 13.376 -1.534 -0.917 1.00 98.62 221 PHE A N 1
ATOM 1754 C CA . PHE A 1 221 ? 11.991 -1.124 -1.132 1.00 98.62 221 PHE A CA 1
ATOM 1755 C C . PHE A 1 221 ? 11.621 -1.426 -2.588 1.00 98.62 221 PHE A C 1
ATOM 1757 O O . PHE A 1 221 ? 12.026 -0.708 -3.501 1.00 98.62 221 PHE A O 1
ATOM 1764 N N . LEU A 1 222 ? 10.930 -2.539 -2.827 1.00 98.00 222 LEU A N 1
ATOM 1765 C CA . LEU A 1 222 ? 10.593 -3.018 -4.166 1.00 98.00 222 LEU A CA 1
ATOM 1766 C C . LEU A 1 222 ? 9.185 -2.568 -4.570 1.00 98.00 222 LEU A C 1
ATOM 1768 O O . LEU A 1 222 ? 8.208 -2.957 -3.942 1.00 98.00 222 LEU A O 1
ATOM 1772 N N . ILE A 1 223 ? 9.079 -1.817 -5.661 1.00 97.81 223 ILE A N 1
ATOM 1773 C CA . ILE A 1 223 ? 7.824 -1.357 -6.258 1.00 97.81 223 ILE A CA 1
ATOM 1774 C C . ILE A 1 223 ? 7.560 -2.158 -7.533 1.00 97.81 223 ILE A C 1
ATOM 1776 O O . ILE A 1 223 ? 8.406 -2.214 -8.427 1.00 97.81 223 ILE A O 1
ATOM 1780 N N . ILE A 1 224 ? 6.378 -2.761 -7.624 1.00 96.12 224 ILE A N 1
ATOM 1781 C CA . ILE A 1 224 ? 5.867 -3.441 -8.816 1.00 96.12 224 ILE A CA 1
ATOM 1782 C C . ILE A 1 224 ? 4.656 -2.647 -9.303 1.00 96.12 224 ILE A C 1
ATOM 1784 O O . ILE A 1 224 ? 3.583 -2.735 -8.709 1.00 96.12 224 ILE A O 1
ATOM 1788 N N . ASP A 1 225 ? 4.844 -1.862 -10.358 1.00 93.56 225 ASP A N 1
ATOM 1789 C CA . ASP A 1 225 ? 3.807 -1.017 -10.953 1.00 93.56 225 ASP A CA 1
ATOM 1790 C C . ASP A 1 225 ? 3.104 -1.720 -12.125 1.00 93.56 225 ASP A C 1
ATOM 1792 O O . ASP A 1 225 ? 3.685 -2.595 -12.777 1.00 93.56 225 ASP A O 1
ATOM 1796 N N . GLU A 1 226 ? 1.853 -1.339 -12.388 1.00 92.56 226 GLU A N 1
ATOM 1797 C CA . GLU A 1 226 ? 0.937 -2.020 -13.324 1.00 92.56 226 GLU A CA 1
ATOM 1798 C C . GLU A 1 226 ? 0.782 -3.524 -13.037 1.00 92.56 226 GLU A C 1
ATOM 1800 O O . GLU A 1 226 ? 0.721 -4.377 -13.930 1.00 92.56 226 GLU A O 1
ATOM 1805 N N . ALA A 1 227 ? 0.740 -3.880 -11.754 1.00 95.12 227 ALA A N 1
ATOM 1806 C CA . ALA A 1 227 ? 0.764 -5.263 -11.305 1.00 95.12 227 ALA A CA 1
ATOM 1807 C C . ALA A 1 227 ? -0.487 -6.068 -11.709 1.00 95.12 227 ALA A C 1
ATOM 1809 O O . ALA A 1 227 ? -0.444 -7.301 -11.681 1.00 95.12 227 ALA A O 1
ATOM 1810 N N . GLN A 1 228 ? -1.579 -5.410 -12.127 1.00 93.75 228 GLN A N 1
ATOM 1811 C CA . GLN A 1 228 ? -2.775 -6.078 -12.655 1.00 93.75 228 GLN A CA 1
ATOM 1812 C C . GLN A 1 228 ? -2.482 -6.902 -13.916 1.00 93.75 228 GLN A C 1
ATOM 1814 O O . GLN A 1 228 ? -3.164 -7.895 -14.169 1.00 93.75 228 GLN A O 1
ATOM 1819 N N . ASN A 1 229 ? -1.434 -6.534 -14.659 1.00 93.62 229 ASN A N 1
ATOM 1820 C CA . ASN A 1 229 ? -1.016 -7.194 -15.892 1.00 93.62 229 ASN A CA 1
ATOM 1821 C C . ASN A 1 229 ? -0.134 -8.437 -15.652 1.00 93.62 229 ASN A C 1
ATOM 1823 O O . ASN A 1 229 ? 0.325 -9.074 -16.601 1.00 93.62 229 ASN A O 1
ATOM 1827 N N . LEU A 1 230 ? 0.130 -8.805 -14.392 1.00 93.56 230 LEU A N 1
ATOM 1828 C CA . LEU A 1 230 ? 0.861 -10.025 -14.048 1.00 93.56 230 LEU A CA 1
ATOM 1829 C C . LEU A 1 230 ? -0.078 -11.216 -13.924 1.00 93.56 230 LEU A C 1
ATOM 1831 O O . LEU A 1 230 ? -1.151 -11.120 -13.345 1.00 93.56 230 LEU A O 1
ATOM 1835 N N . THR A 1 231 ? 0.383 -12.389 -14.345 1.00 94.31 231 THR A N 1
ATOM 1836 C CA . THR A 1 231 ? -0.223 -13.669 -13.949 1.00 94.31 231 THR A CA 1
ATOM 1837 C C . THR A 1 231 ? 0.113 -14.003 -12.483 1.00 94.31 231 THR A C 1
ATOM 1839 O O . THR A 1 231 ? 1.170 -13.594 -11.982 1.00 94.31 231 THR A O 1
ATOM 1842 N N . PRO A 1 232 ? -0.677 -14.853 -11.796 1.00 95.31 232 PRO A N 1
ATOM 1843 C CA . PRO A 1 232 ? -0.347 -15.355 -10.457 1.00 95.31 232 PRO A CA 1
ATOM 1844 C C . PRO A 1 232 ? 1.047 -15.993 -10.364 1.00 95.31 232 PRO A C 1
ATOM 1846 O O . PRO A 1 232 ? 1.760 -15.829 -9.373 1.00 95.31 232 PRO A O 1
ATOM 1849 N N . LYS A 1 233 ? 1.483 -16.686 -11.426 1.00 93.69 233 LYS A N 1
ATOM 1850 C CA . LYS A 1 233 ? 2.816 -17.303 -11.502 1.00 93.69 233 LYS A CA 1
ATOM 1851 C C . LYS A 1 233 ? 3.928 -16.254 -11.547 1.00 93.69 233 LYS A C 1
ATOM 1853 O O . LYS A 1 233 ? 4.936 -16.418 -10.856 1.00 93.69 233 LYS A O 1
ATOM 1858 N N . GLN A 1 234 ? 3.768 -15.188 -12.334 1.00 93.50 234 GLN A N 1
ATOM 1859 C CA . GLN A 1 234 ? 4.751 -14.102 -12.381 1.00 93.50 234 GLN A CA 1
ATOM 1860 C C . GLN A 1 234 ? 4.784 -13.339 -11.055 1.00 93.50 234 GLN A C 1
ATOM 1862 O O . GLN A 1 234 ? 5.867 -13.120 -10.522 1.00 93.50 234 GLN A O 1
ATOM 1867 N N . MET A 1 235 ? 3.620 -13.037 -10.476 1.00 95.25 235 MET A N 1
ATOM 1868 C CA . MET A 1 235 ? 3.521 -12.379 -9.175 1.00 95.25 235 MET A CA 1
ATOM 1869 C C . MET A 1 235 ? 4.247 -13.175 -8.077 1.00 95.25 235 MET A C 1
ATOM 1871 O O . MET A 1 235 ? 5.136 -12.651 -7.407 1.00 95.25 235 MET A O 1
ATOM 1875 N N . LYS A 1 236 ? 3.976 -14.486 -7.969 1.00 95.19 236 LYS A N 1
ATOM 1876 C CA . LYS A 1 236 ? 4.707 -15.390 -7.062 1.00 95.19 236 LYS A CA 1
ATOM 1877 C C . LYS A 1 236 ? 6.216 -15.366 -7.322 1.00 95.19 236 LYS A C 1
ATOM 1879 O O . LYS A 1 236 ? 7.008 -15.363 -6.381 1.00 95.19 236 LYS A O 1
ATOM 1884 N N . THR A 1 237 ? 6.624 -15.353 -8.590 1.00 92.56 237 THR A N 1
ATOM 1885 C CA . THR A 1 237 ? 8.045 -15.318 -8.969 1.00 92.56 237 THR A CA 1
ATOM 1886 C C . THR A 1 237 ? 8.739 -14.064 -8.447 1.00 92.56 237 THR A C 1
ATOM 1888 O O . THR A 1 237 ? 9.870 -14.180 -7.988 1.00 92.56 237 THR A O 1
ATOM 1891 N N . LEU A 1 238 ? 8.071 -12.907 -8.486 1.00 93.62 238 LEU A N 1
ATOM 1892 C CA . LEU A 1 238 ? 8.615 -11.621 -8.042 1.00 93.62 238 LEU A CA 1
ATOM 1893 C C . LEU A 1 238 ? 8.629 -11.490 -6.517 1.00 93.62 238 LEU A C 1
ATOM 1895 O O . LEU A 1 238 ? 9.677 -11.199 -5.951 1.00 93.62 238 LEU A O 1
ATOM 1899 N N . ILE A 1 239 ? 7.501 -11.749 -5.846 1.00 95.25 239 ILE A N 1
ATOM 1900 C CA . ILE A 1 239 ? 7.384 -11.576 -4.386 1.00 95.25 239 ILE A CA 1
ATOM 1901 C C . ILE A 1 239 ? 8.366 -12.496 -3.649 1.00 95.25 239 ILE A C 1
ATOM 1903 O O . ILE A 1 239 ? 9.020 -12.076 -2.703 1.00 95.25 239 ILE A O 1
ATOM 1907 N N . THR A 1 240 ? 8.571 -13.726 -4.135 1.00 95.19 240 THR A N 1
ATOM 1908 C CA . THR A 1 240 ? 9.532 -14.678 -3.535 1.00 95.19 240 THR A CA 1
ATOM 1909 C C . THR A 1 240 ? 11.005 -14.288 -3.707 1.00 95.19 240 THR A C 1
ATOM 1911 O O . THR A 1 240 ? 11.888 -15.043 -3.304 1.00 95.19 240 THR A O 1
ATOM 1914 N N . ARG A 1 241 ? 11.300 -13.138 -4.328 1.00 94.50 241 ARG A N 1
ATOM 1915 C CA . ARG A 1 241 ? 12.647 -12.551 -4.376 1.00 94.50 241 ARG A CA 1
ATOM 1916 C C . ARG A 1 241 ? 12.943 -11.658 -3.174 1.00 94.50 241 ARG A C 1
ATOM 1918 O O . ARG A 1 241 ? 14.105 -11.304 -2.982 1.00 94.50 241 ARG A O 1
ATOM 1925 N N . ALA A 1 242 ? 11.929 -11.281 -2.396 1.00 96.31 242 ALA A N 1
ATOM 1926 C CA . ALA A 1 242 ? 12.106 -10.520 -1.169 1.00 96.31 242 ALA A CA 1
ATOM 1927 C C . ALA A 1 242 ? 12.787 -11.395 -0.108 1.00 96.31 242 ALA A C 1
ATOM 1929 O O . ALA A 1 242 ? 12.232 -12.385 0.361 1.00 96.31 242 ALA A O 1
ATOM 1930 N N . GLY A 1 243 ? 14.026 -11.047 0.216 1.00 96.06 243 GLY A N 1
ATOM 1931 C CA . GLY A 1 243 ? 14.753 -11.537 1.378 1.00 96.06 243 GLY A CA 1
ATOM 1932 C C . GLY A 1 243 ? 14.523 -10.639 2.600 1.00 96.06 243 GLY A C 1
ATOM 1933 O O . GLY A 1 243 ? 13.728 -9.698 2.535 1.00 96.06 243 GLY A O 1
ATOM 1934 N N . PRO A 1 244 ? 15.232 -10.903 3.711 1.00 96.50 244 PRO A N 1
ATOM 1935 C CA . PRO A 1 244 ? 15.033 -10.193 4.972 1.00 96.50 244 PRO A CA 1
ATOM 1936 C C . PRO A 1 244 ? 15.085 -8.667 4.832 1.00 96.50 244 PRO A C 1
ATOM 1938 O O . PRO A 1 244 ? 15.894 -8.127 4.070 1.00 96.50 244 PRO A O 1
ATOM 1941 N N . GLY A 1 245 ? 14.199 -7.987 5.563 1.00 96.38 245 GLY A N 1
ATOM 1942 C CA . GLY A 1 245 ? 14.114 -6.527 5.590 1.00 96.38 245 GLY A CA 1
ATOM 1943 C C . GLY A 1 245 ? 13.678 -5.888 4.269 1.00 96.38 245 GLY A C 1
ATOM 1944 O O . GLY A 1 245 ? 13.900 -4.699 4.078 1.00 96.38 245 GLY A O 1
ATOM 1945 N N . THR A 1 246 ? 13.107 -6.644 3.326 1.00 98.38 246 THR A N 1
ATOM 1946 C CA . THR A 1 246 ? 12.600 -6.094 2.060 1.00 98.38 246 THR A CA 1
ATOM 1947 C C . THR A 1 246 ? 11.100 -5.874 2.127 1.00 98.38 246 THR A C 1
ATOM 1949 O O . THR A 1 246 ? 10.356 -6.817 2.377 1.00 98.38 246 THR A O 1
ATOM 1952 N N . LYS A 1 247 ? 10.658 -4.656 1.801 1.00 98.69 247 LYS A N 1
ATOM 1953 C CA . LYS A 1 247 ? 9.243 -4.361 1.565 1.00 98.69 247 LYS A CA 1
ATOM 1954 C C . LYS A 1 247 ? 8.935 -4.478 0.078 1.00 98.69 247 LYS A C 1
ATOM 1956 O O . LYS A 1 247 ? 9.679 -3.949 -0.747 1.00 98.69 247 LYS A O 1
ATOM 1961 N N . VAL A 1 248 ? 7.831 -5.133 -0.263 1.00 98.62 248 VAL A N 1
ATOM 1962 C CA . VAL A 1 248 ? 7.301 -5.220 -1.626 1.00 98.62 248 VAL A CA 1
ATOM 1963 C C . VAL A 1 248 ? 5.962 -4.498 -1.693 1.00 98.62 248 VAL A C 1
ATOM 1965 O O . VAL A 1 248 ? 5.049 -4.798 -0.928 1.00 98.62 248 VAL A O 1
ATOM 1968 N N . VAL A 1 249 ? 5.837 -3.563 -2.631 1.00 98.75 249 VAL A N 1
ATOM 1969 C CA . VAL A 1 249 ? 4.623 -2.787 -2.876 1.00 98.75 249 VAL A CA 1
ATOM 1970 C C . VAL A 1 249 ? 4.135 -3.051 -4.297 1.00 98.75 249 VAL A C 1
ATOM 1972 O O . VAL A 1 249 ? 4.817 -2.707 -5.260 1.00 98.75 249 VAL A O 1
ATOM 1975 N N . CYS A 1 250 ? 2.954 -3.649 -4.442 1.00 98.31 250 CYS A N 1
ATOM 1976 C CA . CYS A 1 250 ? 2.291 -3.806 -5.736 1.00 98.31 250 CYS A CA 1
ATOM 1977 C C . CYS A 1 250 ? 1.255 -2.703 -5.940 1.00 98.31 250 CYS A C 1
ATOM 1979 O O . CYS A 1 250 ? 0.358 -2.525 -5.114 1.00 98.31 250 CYS A O 1
ATOM 1981 N N . LEU A 1 251 ? 1.355 -2.002 -7.063 1.00 97.50 251 LEU A N 1
ATOM 1982 C CA . LEU A 1 251 ? 0.431 -0.953 -7.474 1.00 97.50 251 LEU A CA 1
ATOM 1983 C C . LEU A 1 251 ? -0.330 -1.429 -8.706 1.00 97.50 251 LEU A C 1
ATOM 1985 O O . LEU A 1 251 ? 0.257 -2.044 -9.596 1.00 97.50 251 LEU A O 1
ATOM 1989 N N . GLY A 1 252 ? -1.627 -1.146 -8.781 1.00 95.12 252 GLY A N 1
ATOM 1990 C CA . GLY A 1 252 ? -2.371 -1.467 -9.993 1.00 95.12 252 GLY A CA 1
ATOM 1991 C C . GLY A 1 252 ? -3.798 -0.953 -10.027 1.00 95.12 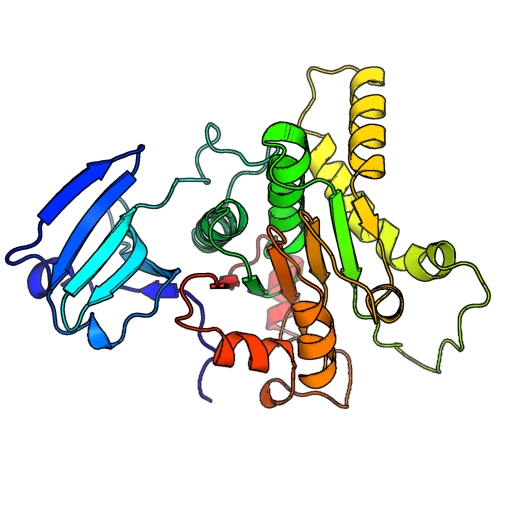252 GLY A C 1
ATOM 1992 O O . GLY A 1 252 ? -4.298 -0.346 -9.075 1.00 95.12 252 GLY A O 1
ATOM 1993 N N . ASN A 1 253 ? -4.445 -1.208 -11.158 1.00 93.38 253 ASN A N 1
ATOM 1994 C CA . ASN A 1 253 ? -5.839 -0.881 -11.421 1.00 93.38 253 ASN A CA 1
ATOM 1995 C C . ASN A 1 253 ? -6.521 -2.073 -12.106 1.00 93.38 253 ASN A C 1
ATOM 1997 O O . ASN A 1 253 ? -6.329 -2.287 -13.296 1.00 93.38 253 ASN A O 1
ATOM 2001 N N . ILE A 1 254 ? -7.325 -2.846 -11.372 1.00 91.31 254 ILE A N 1
ATOM 2002 C CA . ILE A 1 254 ? -7.994 -4.046 -11.912 1.00 91.31 254 ILE A CA 1
ATOM 2003 C C . ILE A 1 254 ? -8.952 -3.719 -13.068 1.00 91.31 254 ILE A C 1
ATOM 2005 O O . ILE A 1 254 ? -9.121 -4.539 -13.964 1.00 91.31 254 ILE A O 1
ATOM 2009 N N . ALA A 1 255 ? -9.518 -2.509 -13.102 1.00 87.62 255 ALA A N 1
ATOM 2010 C CA . ALA A 1 255 ? -10.373 -2.063 -14.203 1.00 87.62 255 ALA A CA 1
ATOM 2011 C C . ALA A 1 255 ? -9.595 -1.764 -15.502 1.00 87.62 255 ALA A C 1
ATOM 2013 O O . ALA A 1 255 ? -10.205 -1.504 -16.532 1.00 87.62 255 ALA A O 1
ATOM 2014 N N . GLN A 1 256 ? -8.260 -1.779 -15.460 1.00 86.56 256 GLN A N 1
ATOM 2015 C CA . GLN A 1 256 ? -7.377 -1.435 -16.574 1.00 86.56 256 GLN A CA 1
ATOM 2016 C C . GLN A 1 256 ? -6.351 -2.555 -16.796 1.00 86.56 256 GLN A C 1
ATOM 2018 O O . GLN A 1 256 ? -5.144 -2.383 -16.629 1.00 86.56 256 GLN A O 1
ATOM 2023 N N . ILE A 1 257 ? -6.862 -3.747 -17.101 1.00 88.62 257 ILE A N 1
ATOM 2024 C CA . ILE A 1 257 ? -6.048 -4.872 -17.562 1.00 88.62 257 ILE A CA 1
ATOM 2025 C C . ILE A 1 257 ? -5.813 -4.680 -19.058 1.00 88.62 257 ILE A C 1
ATOM 2027 O O . ILE A 1 257 ? -6.752 -4.721 -19.848 1.00 88.62 257 ILE A O 1
ATOM 2031 N N . ASP A 1 258 ? -4.555 -4.491 -19.441 1.00 85.06 258 ASP A N 1
ATOM 2032 C CA . ASP A 1 258 ? -4.184 -4.145 -20.818 1.00 85.06 258 ASP A CA 1
ATOM 2033 C C . ASP A 1 258 ? -4.034 -5.384 -21.716 1.00 85.06 258 ASP A C 1
ATOM 2035 O O . ASP A 1 258 ? -3.918 -5.275 -22.934 1.00 85.06 258 ASP A O 1
ATOM 2039 N N . THR A 1 259 ? -4.003 -6.584 -21.126 1.00 80.81 259 THR A N 1
ATOM 2040 C CA . THR A 1 259 ? -3.781 -7.844 -21.846 1.00 80.81 259 THR A CA 1
ATOM 2041 C C . THR A 1 259 ? -5.068 -8.653 -22.014 1.00 80.81 259 THR A C 1
ATOM 2043 O O . THR A 1 259 ? -5.753 -8.918 -21.024 1.00 80.81 259 THR A O 1
ATOM 2046 N N . PRO A 1 260 ? -5.374 -9.156 -23.227 1.00 83.19 260 PRO A N 1
ATOM 2047 C CA . PRO A 1 260 ? -6.575 -9.961 -23.464 1.00 83.19 260 PRO A CA 1
ATOM 2048 C C . PRO A 1 260 ? -6.515 -11.343 -22.793 1.00 83.19 260 PRO A C 1
ATOM 2050 O O . PRO A 1 260 ? -7.512 -12.058 -22.744 1.00 83.19 260 PRO A O 1
ATOM 2053 N N . TYR A 1 261 ? -5.346 -11.746 -22.287 1.00 85.50 261 TYR A N 1
ATOM 2054 C CA . TYR A 1 261 ? -5.135 -13.047 -21.651 1.00 85.50 261 TYR A CA 1
ATOM 2055 C C . TYR A 1 261 ? -5.451 -13.051 -20.150 1.00 85.50 261 TYR A C 1
ATOM 2057 O O . TYR A 1 261 ? -5.420 -14.112 -19.521 1.00 85.50 261 TYR A O 1
ATOM 2065 N N . LEU A 1 262 ? -5.717 -11.883 -19.561 1.00 89.69 262 LEU A N 1
ATOM 2066 C CA . LEU A 1 262 ? -6.067 -11.746 -18.153 1.00 89.69 262 LEU A CA 1
ATOM 2067 C C . LEU A 1 262 ? -7.451 -11.126 -17.996 1.00 89.69 262 LEU A C 1
ATOM 2069 O O . LEU A 1 262 ? -7.942 -10.375 -18.827 1.00 89.69 262 LEU A O 1
ATOM 2073 N N . THR A 1 263 ? -8.066 -11.462 -16.876 1.00 90.25 263 THR A N 1
ATOM 2074 C CA . THR A 1 263 ? -9.333 -10.921 -16.395 1.00 90.25 263 THR A CA 1
ATOM 2075 C C . THR A 1 263 ? -9.140 -10.520 -14.941 1.00 90.25 263 THR A C 1
ATOM 2077 O O . THR A 1 263 ? -8.151 -10.913 -14.315 1.00 90.25 263 THR A O 1
ATOM 2080 N N . GLU A 1 264 ? -10.098 -9.801 -14.365 1.00 87.75 264 GLU A N 1
ATOM 2081 C CA . GLU A 1 264 ? -10.090 -9.481 -12.936 1.00 87.75 264 GLU A CA 1
ATOM 2082 C C . GLU A 1 264 ? -9.860 -10.727 -12.061 1.00 87.75 264 GLU A C 1
ATOM 2084 O O . GLU A 1 264 ? -9.012 -10.701 -11.172 1.00 87.75 264 GLU A O 1
ATOM 2089 N N . GLY A 1 265 ? -10.524 -11.847 -12.365 1.00 88.50 265 GLY A N 1
ATOM 2090 C CA . GLY A 1 265 ? -10.386 -13.095 -11.605 1.00 88.50 265 GLY A CA 1
ATOM 2091 C C . GLY A 1 265 ? -9.092 -13.876 -11.868 1.00 88.50 265 GLY A C 1
ATOM 2092 O O . GLY A 1 265 ? -8.701 -14.703 -11.045 1.00 88.50 265 GLY A O 1
ATOM 2093 N N . SER A 1 266 ? -8.413 -13.633 -12.994 1.00 90.25 266 SER A N 1
ATOM 2094 C CA . SER A 1 266 ? -7.157 -14.315 -13.348 1.00 90.25 266 SER A CA 1
ATOM 2095 C C . SER A 1 266 ? -5.909 -13.447 -13.175 1.00 90.25 266 SER A C 1
ATOM 2097 O O . SER A 1 266 ? -4.796 -13.951 -13.345 1.00 90.25 266 SER A O 1
ATOM 2099 N N . SER A 1 267 ? -6.067 -12.177 -12.792 1.00 94.44 267 SER A N 1
ATOM 2100 C CA . SER A 1 267 ? -4.958 -11.283 -12.472 1.00 94.44 267 SER A CA 1
ATOM 2101 C C . SER A 1 267 ? -4.187 -11.768 -11.242 1.00 94.44 267 SER A C 1
ATOM 2103 O O . SER A 1 267 ? -4.741 -12.141 -10.205 1.00 94.44 267 SER A O 1
ATOM 2105 N N . GLY A 1 268 ? -2.863 -11.715 -11.341 1.00 94.19 268 GLY A N 1
ATOM 2106 C CA . GLY A 1 268 ? -1.943 -11.994 -10.250 1.00 94.19 268 GLY A CA 1
ATOM 2107 C C . GLY A 1 268 ? -2.112 -11.034 -9.080 1.00 94.19 268 GLY A C 1
ATOM 2108 O O . GLY A 1 268 ? -1.847 -11.442 -7.953 1.00 94.19 268 GLY A O 1
ATOM 2109 N N . LEU A 1 269 ? -2.583 -9.806 -9.328 1.00 95.38 269 LEU A N 1
ATOM 2110 C CA . LEU A 1 269 ? -2.848 -8.816 -8.288 1.00 95.38 269 LEU A CA 1
ATOM 2111 C C . LEU A 1 269 ? -4.073 -9.191 -7.445 1.00 95.38 269 LEU A C 1
ATOM 2113 O O . LEU A 1 269 ? -3.957 -9.277 -6.225 1.00 95.38 269 LEU A O 1
ATOM 2117 N N . THR A 1 270 ? -5.198 -9.526 -8.080 1.00 95.12 270 THR A N 1
ATOM 2118 C CA . THR A 1 270 ? -6.392 -10.063 -7.399 1.00 95.12 270 THR A CA 1
ATOM 2119 C C . THR A 1 270 ? -6.048 -11.317 -6.599 1.00 95.12 270 THR A C 1
ATOM 2121 O O . THR A 1 270 ? -6.402 -11.436 -5.427 1.00 95.12 270 THR A O 1
ATOM 2124 N N . TYR A 1 271 ? -5.277 -12.226 -7.208 1.00 95.62 271 TYR A N 1
ATOM 2125 C CA . TYR A 1 271 ? -4.832 -13.458 -6.562 1.00 95.62 271 TYR A CA 1
ATOM 2126 C C . TYR A 1 271 ? -4.041 -13.200 -5.272 1.00 95.62 271 TYR A C 1
ATOM 2128 O O . TYR A 1 271 ? -4.285 -13.862 -4.266 1.00 95.62 271 TYR A O 1
ATOM 2136 N N . VAL A 1 272 ? -3.088 -12.259 -5.263 1.00 96.56 272 VAL A N 1
ATOM 2137 C CA . VAL A 1 272 ? -2.306 -11.992 -4.042 1.00 96.56 272 VAL A CA 1
ATOM 2138 C C . VAL A 1 272 ? -3.079 -11.205 -2.999 1.00 96.56 272 VAL A C 1
ATOM 2140 O O . VAL A 1 272 ? -2.894 -11.489 -1.822 1.00 96.56 272 VAL A O 1
ATOM 2143 N N . VAL A 1 273 ? -3.975 -10.293 -3.386 1.00 96.81 273 VAL A N 1
ATOM 2144 C CA . VAL A 1 273 ? -4.861 -9.621 -2.419 1.00 96.81 273 VAL A CA 1
ATOM 2145 C C . VAL A 1 273 ? -5.684 -10.660 -1.655 1.00 96.81 273 VAL A C 1
ATOM 2147 O O . VAL A 1 273 ? -5.700 -10.644 -0.426 1.00 96.81 273 VAL A O 1
ATOM 2150 N N . ASP A 1 274 ? -6.290 -11.620 -2.359 1.00 95.69 274 ASP A N 1
ATOM 2151 C CA . ASP A 1 274 ? -7.091 -12.669 -1.725 1.00 95.69 274 ASP A CA 1
ATOM 2152 C C . ASP A 1 274 ? -6.263 -13.600 -0.824 1.00 95.69 274 ASP A C 1
ATOM 2154 O O . ASP A 1 274 ? -6.692 -13.948 0.275 1.00 95.69 274 ASP A O 1
ATOM 2158 N N . ARG A 1 275 ? -5.054 -13.983 -1.256 1.00 96.38 275 ARG A N 1
ATOM 2159 C CA . ARG A 1 275 ? -4.206 -14.935 -0.516 1.00 96.38 275 ARG A CA 1
ATOM 2160 C C . ARG A 1 275 ? -3.448 -14.335 0.659 1.00 96.38 275 ARG A C 1
ATOM 2162 O O . ARG A 1 275 ? -3.068 -15.090 1.551 1.00 96.38 275 ARG A O 1
ATOM 2169 N N . PHE A 1 276 ? -3.187 -13.031 0.642 1.00 96.88 276 PHE A N 1
ATOM 2170 C CA . PHE A 1 276 ? -2.449 -12.351 1.705 1.00 96.88 276 PHE A CA 1
ATOM 2171 C C . PHE A 1 276 ? -3.372 -11.676 2.728 1.00 96.88 276 PHE A C 1
ATOM 2173 O O . PHE A 1 276 ? -2.915 -11.367 3.826 1.00 96.88 276 PHE A O 1
ATOM 2180 N N . LYS A 1 277 ? -4.670 -11.487 2.439 1.00 95.31 277 LYS A N 1
ATOM 2181 C CA . LYS A 1 277 ? -5.603 -10.873 3.398 1.00 95.31 277 LYS A CA 1
ATOM 2182 C C . LYS A 1 277 ? -5.566 -11.596 4.755 1.00 95.31 277 LYS A C 1
ATOM 2184 O O . LYS A 1 277 ? -5.652 -12.820 4.831 1.00 95.31 277 LYS A O 1
ATOM 2189 N N . GLY A 1 278 ? -5.420 -10.826 5.831 1.00 94.81 278 GLY A N 1
ATOM 2190 C CA . GLY A 1 278 ? -5.321 -11.345 7.197 1.00 94.81 278 GLY A CA 1
ATOM 2191 C C . GLY A 1 278 ? -3.929 -11.815 7.636 1.00 94.81 278 GLY A C 1
ATOM 2192 O O . GLY A 1 278 ? -3.769 -12.135 8.812 1.00 94.81 278 GLY A O 1
ATOM 2193 N N . TRP A 1 279 ? -2.910 -11.827 6.767 1.00 97.56 279 TRP A N 1
ATOM 2194 C CA . TRP A 1 279 ? -1.531 -12.049 7.214 1.00 97.56 279 TRP A CA 1
ATOM 2195 C C . TRP A 1 279 ? -0.969 -10.792 7.893 1.00 97.56 279 TRP A C 1
ATOM 2197 O O . TRP A 1 279 ? -1.049 -9.691 7.345 1.00 97.56 279 TRP A O 1
ATOM 2207 N N . SER A 1 280 ? -0.362 -10.968 9.072 1.00 97.00 280 SER A N 1
ATOM 2208 C CA . SER A 1 280 ? 0.113 -9.890 9.957 1.00 97.00 280 SER A CA 1
ATOM 2209 C C . SER A 1 280 ? 1.118 -8.933 9.315 1.00 97.00 280 SER A C 1
ATOM 2211 O O . SER A 1 280 ? 1.180 -7.773 9.708 1.00 97.00 280 SER A O 1
ATOM 2213 N N . HIS A 1 281 ? 1.868 -9.393 8.313 1.00 97.94 281 HIS A N 1
ATOM 2214 C CA . HIS A 1 281 ? 2.887 -8.602 7.617 1.00 97.94 281 HIS A CA 1
ATOM 2215 C C . HIS A 1 281 ? 2.444 -8.166 6.216 1.00 97.94 281 HIS A C 1
ATOM 2217 O O . HIS A 1 281 ? 3.272 -7.811 5.379 1.00 97.94 281 HIS A O 1
ATOM 2223 N N . SER A 1 282 ? 1.137 -8.169 5.939 1.00 98.19 282 SER A N 1
ATOM 2224 C CA . SER A 1 282 ? 0.603 -7.577 4.713 1.00 98.19 282 SER A CA 1
ATOM 2225 C C . SER A 1 282 ? -0.542 -6.616 4.950 1.00 98.19 282 SER A C 1
ATOM 2227 O O . SER A 1 282 ? -1.304 -6.761 5.900 1.00 98.19 282 SER A O 1
ATOM 2229 N N . GLY A 1 283 ? -0.678 -5.656 4.043 1.00 98.06 283 GLY A N 1
ATOM 2230 C CA . GLY A 1 283 ? -1.791 -4.725 4.015 1.00 98.06 283 GLY A CA 1
ATOM 2231 C C . GLY A 1 283 ? -2.281 -4.489 2.593 1.00 98.06 283 GLY A C 1
ATOM 2232 O O . GLY A 1 283 ? -1.523 -4.550 1.621 1.00 98.06 283 GLY A O 1
ATOM 2233 N N . HIS A 1 284 ? -3.569 -4.201 2.482 1.00 98.38 284 HIS A N 1
ATOM 2234 C CA . HIS A 1 284 ? -4.211 -3.832 1.233 1.00 98.38 284 HIS A CA 1
ATOM 2235 C C . HIS A 1 284 ? -5.002 -2.543 1.445 1.00 98.38 284 HIS A C 1
ATOM 2237 O O . HIS A 1 284 ? -5.588 -2.373 2.509 1.00 98.38 284 HIS A O 1
ATOM 2243 N N . VAL A 1 285 ? -5.020 -1.653 0.453 1.00 97.88 285 VAL A N 1
ATOM 2244 C CA . VAL A 1 285 ? -5.963 -0.528 0.381 1.00 97.88 285 VAL A CA 1
ATOM 2245 C C . VAL A 1 285 ? -6.407 -0.358 -1.067 1.00 97.88 285 VAL A C 1
ATOM 2247 O O . VAL A 1 285 ? -5.579 -0.236 -1.973 1.00 97.88 285 VAL A O 1
ATOM 2250 N N . THR A 1 286 ? -7.717 -0.301 -1.279 1.00 96.31 286 THR A N 1
ATOM 2251 C CA . THR A 1 286 ? -8.316 0.196 -2.519 1.00 96.31 286 THR A CA 1
ATOM 2252 C C . THR A 1 286 ? -8.579 1.697 -2.386 1.00 96.31 286 THR A C 1
ATOM 2254 O O . THR A 1 286 ? -9.332 2.123 -1.516 1.00 96.31 286 THR A O 1
ATOM 2257 N N . LEU A 1 287 ? -7.957 2.492 -3.255 1.00 93.75 287 LEU A N 1
ATOM 2258 C CA . LEU A 1 287 ? -8.188 3.921 -3.420 1.00 93.75 287 LEU A CA 1
ATOM 2259 C C . LEU A 1 287 ? -9.258 4.113 -4.501 1.00 93.75 287 LEU A C 1
ATOM 2261 O O . LEU A 1 287 ? -8.988 3.927 -5.692 1.00 93.75 287 LEU A O 1
ATOM 2265 N N . GLN A 1 288 ? -10.474 4.450 -4.092 1.00 82.75 288 GLN A N 1
ATOM 2266 C CA . GLN A 1 288 ? -11.611 4.672 -4.978 1.00 82.75 288 GLN A CA 1
ATOM 2267 C C . GLN A 1 288 ? -11.681 6.125 -5.447 1.00 82.75 288 GLN A C 1
ATOM 2269 O O . GLN A 1 288 ? -12.060 6.379 -6.590 1.00 82.75 288 GLN A O 1
ATOM 2274 N N . ARG A 1 289 ? -11.293 7.087 -4.600 1.00 72.31 289 ARG A N 1
ATOM 2275 C CA . ARG A 1 289 ? -11.445 8.511 -4.910 1.00 72.31 289 ARG A CA 1
ATOM 2276 C C . ARG A 1 289 ? -10.190 9.072 -5.578 1.00 72.31 289 ARG A C 1
ATOM 2278 O O . ARG A 1 289 ? -9.127 9.183 -4.964 1.00 72.31 289 ARG A O 1
ATOM 2285 N N . GLY A 1 290 ? -10.316 9.416 -6.859 1.00 64.69 290 GLY A N 1
ATOM 2286 C CA . GLY A 1 290 ? -9.285 10.130 -7.609 1.00 64.69 290 GLY A CA 1
ATOM 2287 C C . GLY A 1 290 ? -9.201 11.603 -7.206 1.00 64.69 290 GLY A C 1
ATOM 2288 O O . GLY A 1 290 ? -10.206 12.223 -6.879 1.00 64.69 290 GLY A O 1
ATOM 2289 N N . GLU A 1 291 ? -8.003 12.179 -7.277 1.00 61.78 291 GLU A N 1
ATOM 2290 C CA . GLU A 1 291 ? -7.772 13.626 -7.137 1.00 61.78 291 GLU A CA 1
ATOM 2291 C C . GLU A 1 291 ? -7.642 14.247 -8.538 1.00 61.78 291 GLU A C 1
ATOM 2293 O O . GLU A 1 291 ? -6.659 14.916 -8.869 1.00 61.78 291 GLU A O 1
ATOM 2298 N N . ARG A 1 292 ? -8.577 13.893 -9.425 1.00 66.69 292 ARG A N 1
ATOM 2299 C CA . ARG A 1 292 ? -8.512 14.201 -10.854 1.00 66.69 292 ARG A CA 1
ATOM 2300 C C . ARG A 1 292 ? -9.082 15.580 -11.164 1.00 66.69 292 ARG A C 1
ATOM 2302 O O . ARG A 1 292 ? -9.754 16.224 -10.362 1.00 66.69 292 ARG A O 1
ATOM 2309 N N . SER A 1 293 ? -8.790 16.043 -12.378 1.00 68.75 293 SER A N 1
ATOM 2310 C CA . SER A 1 293 ? -9.493 17.189 -12.939 1.00 68.75 293 SER A CA 1
ATOM 2311 C C . SER A 1 293 ? -10.930 16.798 -13.290 1.00 68.75 293 SER A C 1
ATOM 2313 O O . SER A 1 293 ? -11.199 15.658 -13.668 1.00 68.75 293 SER A O 1
ATOM 2315 N N . ARG A 1 294 ? -11.830 17.789 -13.284 1.00 75.81 294 ARG A N 1
ATOM 2316 C CA . ARG A 1 294 ? -13.236 17.623 -13.698 1.00 75.81 294 ARG A CA 1
ATOM 2317 C C . ARG A 1 294 ? -13.397 16.910 -15.052 1.00 75.81 294 ARG A C 1
ATOM 2319 O O . ARG A 1 294 ? -14.371 16.196 -15.246 1.00 75.81 294 ARG A O 1
ATOM 2326 N N . LEU A 1 295 ? -12.448 17.096 -15.979 1.00 77.69 295 LEU A N 1
ATOM 2327 C CA . LEU A 1 295 ? -12.450 16.435 -17.290 1.00 77.69 295 LEU A CA 1
ATOM 2328 C C . LEU A 1 295 ? -12.206 14.926 -17.174 1.00 77.69 295 LEU A C 1
ATOM 2330 O O . LEU A 1 295 ? -12.913 14.144 -17.799 1.00 77.69 295 LEU A O 1
ATOM 2334 N N . ALA A 1 296 ? -11.201 14.520 -16.399 1.00 70.25 296 ALA A N 1
ATOM 2335 C CA . ALA A 1 296 ? -10.815 13.118 -16.286 1.00 70.25 296 ALA A CA 1
ATOM 2336 C C . ALA A 1 296 ? -11.789 12.300 -15.422 1.00 70.25 296 ALA A C 1
ATOM 2338 O O . ALA A 1 296 ? -11.864 11.085 -15.600 1.00 70.25 296 ALA A O 1
ATOM 2339 N N . ASP A 1 297 ? -12.523 12.952 -14.516 1.00 72.25 297 ASP A N 1
ATOM 2340 C CA . ASP A 1 297 ? -13.657 12.338 -13.816 1.00 72.25 297 ASP A CA 1
ATOM 2341 C C . ASP A 1 297 ? -14.817 12.089 -14.780 1.00 72.25 297 ASP A C 1
ATOM 2343 O O . ASP A 1 297 ? -15.269 10.956 -14.911 1.00 72.25 297 ASP A O 1
ATOM 2347 N N . HIS A 1 298 ? -15.233 13.115 -15.533 1.00 76.56 298 HIS A N 1
ATOM 2348 C CA . HIS A 1 298 ? -16.323 12.971 -16.498 1.00 76.56 298 HIS A CA 1
ATOM 2349 C C . HIS A 1 298 ? -16.006 11.931 -17.582 1.00 76.56 298 HIS A C 1
ATOM 2351 O O . HIS A 1 298 ? -16.845 11.093 -17.889 1.00 76.56 298 HIS A O 1
ATOM 2357 N N . ALA A 1 299 ? -14.782 11.932 -18.123 1.00 76.56 299 ALA A N 1
ATOM 2358 C CA . ALA A 1 299 ? -14.360 10.969 -19.140 1.00 76.56 299 ALA A CA 1
ATOM 2359 C C . ALA A 1 299 ? -14.419 9.512 -18.650 1.00 76.56 299 ALA A C 1
ATOM 2361 O O . ALA A 1 299 ? -14.768 8.639 -19.431 1.00 76.56 299 ALA A O 1
ATOM 2362 N N . ALA A 1 300 ? -14.098 9.247 -17.379 1.00 68.25 300 ALA A N 1
ATOM 2363 C CA . ALA A 1 300 ? -14.154 7.898 -16.812 1.00 68.25 300 ALA A CA 1
ATOM 2364 C C . ALA A 1 300 ? -15.585 7.407 -16.542 1.00 68.25 300 ALA A C 1
ATOM 2366 O O . ALA A 1 300 ? -15.796 6.211 -16.379 1.00 68.25 300 ALA A O 1
ATOM 2367 N N . GLU A 1 301 ? -16.545 8.325 -16.443 1.00 72.62 301 GLU A N 1
ATOM 2368 C CA . GLU A 1 301 ? -17.956 7.998 -16.247 1.00 72.62 301 GLU A CA 1
ATOM 2369 C C . GLU A 1 301 ? -18.671 7.714 -17.578 1.00 72.62 301 GLU A C 1
ATOM 2371 O O . GLU A 1 301 ? -19.584 6.892 -17.617 1.00 72.62 301 GLU A O 1
ATOM 2376 N N . VAL A 1 302 ? -18.272 8.391 -18.664 1.00 78.94 302 VAL A N 1
ATOM 2377 C CA . VAL A 1 302 ? -19.002 8.366 -19.948 1.00 78.94 302 VAL A CA 1
ATOM 2378 C C . VAL A 1 302 ? -18.370 7.518 -21.058 1.00 78.94 302 VAL A C 1
ATOM 2380 O O . VAL A 1 302 ? -19.039 7.301 -22.070 1.00 78.94 302 VAL A O 1
ATOM 2383 N N . LEU A 1 303 ? -17.111 7.083 -20.917 1.00 67.56 303 LEU A N 1
ATOM 2384 C CA . LEU A 1 303 ? -16.384 6.240 -21.885 1.00 67.56 303 LEU A CA 1
ATOM 2385 C C . LEU A 1 303 ? -16.191 4.823 -21.343 1.00 67.56 303 LEU A C 1
ATOM 2387 O O . LEU A 1 303 ? -16.333 3.881 -22.154 1.00 67.56 303 LEU A O 1
#

Foldseek 3Di:
DPPQDFLEDEDDPCNCVFWVVVWDWDDDPNKIKIKTFGDCQVVDFAQRWYWYDDPPDDIFIWGWQDGDPRITMIIGADQQQDQVNPQLRDGDPDDLLSSQLRQLQDLLAQEEEEEEDPQLCQVLSNLSSQCCVCPVVVLAVAEEEEEDDDDDDPPPDPPPDDQVVVCVVVVVVVVVSVVVSLVSCPVDPPVRSVVVSVVSVVRYHYGYLVVQAPAADERYEYEYEQQQQDFLVSLVRNSVSYDYSYHYYYYHYQVDHPDPVDHSVGGSSSVCSVVCTRPNNYGYHYRYDHPDDPVVVVVVVPD

Radius of gyration: 20.22 Å; chains: 1; bounding box: 46×45×62 Å

pLDDT: mean 87.84, std 13.58, range [35.62, 98.81]

Secondary structure (DSSP, 8-state):
--PPP-SEEEPPTTHHHHH-TT-EEEEETTEEEEEEESTTGGG--TT-EEEE--TTSPPEEEEEEEEETTEEEEEEPP-TTSGGG-BTTB--SSHHHHHHHHHHT-TT--EEEEEE-TTSSHHHHHHHHHHIIIIIS-S-SEEEEEEPPPP-SS-----SS-HHHHHHHHHHHHHHHHHHHHTT-TTS-HHHHHHHHHHHHHHEEE--TTTTTT--BSSEEEEEESGGGS-HHHHHHHHTTB-TT-EEEEEE-TT----TT--TTT-HHHHHHHHHTT-TTEEEEEE------HHHHHHHHH-

Sequence (303 aa):
TELLYSGTRELTADFWDKHGKGMESWQQGGHTYYRLNGPLVPSLLLNEFLYLEKKDEAPFYATVKEIAGKTALLSTLKDYTHQKNNVWGITARNREQNFALNLLMNPDVDFVTLLGQAGTGKTLLTLAAGLMLTLEFKVYTEIIMTRVTVPVGEDIGFLPGTEEEKMNPWMGALEDNLDVLNKTDDEAGEWGRAATRDLIRSRIKVKSLNFMRGRTFINKFLIIDEAQNLTPKQMKTLITRAGPGTKVVCLGNIAQIDTPYLTEGSSGLTYVVDRFKGWSHSGHVTLQRGERSRLADHAAEVL